Protein AF-0000000079065345 (afdb_homodimer)

Organism: Streptomyces microflavus (NCBI:txid1919)

Radius of gyration: 20.51 Å; Cα contacts (8 Å, |Δi|>4): 788; chains: 2; bounding box: 39×62×56 Å

InterPro domains:
  IPR011051 RmlC-like cupin domain superfamily [SSF51182] (31-110)
  IPR014710 RmlC-like jelly roll fold [G3DSA:2.60.120.10] (18-122)

Sequence (322 aa):
MNATPRVLAVLDDILASASPDERGALWHLAEAGRELDANLVRLPAGAEVGVHQEDVLDVLLVVLEGAGRVRVGGGDIVLSPSTVVWLPRTSRRALSAGPDGLTYLTVHRRRPGLAVKPPGGAYEGGEGPCMLDRVCPECGRLSEDPAPVFCSRCGERFPERMNATPRVLAVLDDILASASPDERGALWHLAEAGRELDANLVRLPAGAEVGVHQEDVLDVLLVVLEGAGRVRVGGGDIVLSPSTVVWLPRTSRRALSAGPDGLTYLTVHRRRPGLAVKPPGGAYEGGEGPCMLDRVCPECGRLSEDPAPVFCSRCGERFPER

pLDDT: mean 75.84, std 19.91, range [29.69, 97.94]

Nearest PDB structures (foldseek):
  6o2d-assembly1_B  TM=8.720E-01  e=5.145E-07  Schizosaccharomyces pombe
  6o2d-assembly1_A  TM=8.767E-01  e=6.759E-07  Schizosaccharomyces pombe
  5fpz-assembly1_A-2  TM=9.124E-01  e=4.323E-06  Yersinia enterocolitica subsp. enterocolitica 8081
  5fq0-assembly1_A  TM=8.272E-01  e=1.046E-06  Halomonas sp.
  5fq0-assembly2_D  TM=7.585E-01  e=1.046E-06  Halomonas sp.

Solvent-accessible surface area (backbone atoms only — not comparable to full-atom values): 17543 Å² total; per-residue (Å²): 131,71,45,69,63,43,79,74,44,43,52,61,58,53,58,69,70,43,56,93,67,63,38,27,58,78,43,63,61,74,62,83,87,52,62,52,34,35,36,36,33,32,32,46,56,63,14,36,34,55,78,43,55,40,68,79,48,44,34,40,37,36,29,64,39,46,26,30,34,38,43,40,94,92,48,72,43,80,41,40,54,39,25,30,32,41,38,37,35,51,20,57,37,22,40,35,21,27,85,77,6,26,28,33,39,37,39,29,65,42,73,76,69,79,65,84,64,76,93,68,79,78,74,70,66,62,77,57,71,72,57,35,80,21,25,32,56,82,64,29,40,43,49,84,47,87,78,52,58,54,33,91,83,81,61,48,71,47,84,85,130,132,70,45,69,63,43,79,73,43,43,51,60,57,54,59,70,71,44,55,93,67,64,37,24,58,79,42,65,61,74,63,84,88,52,62,54,32,36,35,36,33,32,31,45,56,63,14,36,34,55,78,42,56,41,69,80,48,45,36,40,37,36,29,65,39,46,28,31,33,37,42,39,94,90,48,73,45,82,40,40,55,39,26,30,32,41,38,37,34,53,19,60,36,22,38,36,21,27,84,77,6,26,28,33,38,38,40,29,65,44,75,75,71,79,66,84,64,76,91,68,79,78,71,69,64,61,74,56,70,72,55,36,79,22,24,32,55,83,63,29,38,42,49,87,46,84,78,51,58,54,34,91,84,80,60,50,70,47,82,85,130

Secondary structure (DSSP, 8-state):
--PPPEEEEEHHHHHHHS-TT--EEEEE---TT-SEEEEEEEE-TT-EEEEEE--S--EEEEEEEEEEEEEETTEEEEE-TTEEEEE-TT-EEEEEEEEEEEEEEEEEEPP-------S-S-------S-GGGGB-TTT-PBPSSSS-SB-TTT-PBPPP-/--PPPEEEEEHHHHHHHS-TT--EEEEE---TT-SEEEEEEEE-TT-EEEEEE--S--EEEEEEEEEEEEEETTEEEEE-TTEEEEE-TT-EEEEEEEEEEEEEEEEEEPPP------S-S-------S-GGGGB-TTT-PBPSSSS-SB-TTT-PBPPP-

Foldseek 3Di:
DPDDDDDDDDLVVLVVPDDPLFFFFSDWDDDPPDFKIKTKGWAAAFFKADKAAAAPKKKKKAWADAWWWKDFVPDIDIDDHRDIDIDGHRGIIMITGHRHTTIIMMMITDDPPPPPDDPDDPPQRHCPDPLSLQQASHRRYRHSGPDDQADPPPGHGGDDD/DPDDDDDDDDVVVLVVPDDPLFFFFSDWDDDPPDFKIKTKGWAAAFFKADKAAAAPKKKKKAWADAWWWKDFVPDIDIDDHRDIDIDGHRGIIMITGHRHTTIIMMMITDDDPPPPDDPDDPPQRHCPDPLSLQQQSHRRYRHSGPDDQADPPPGHGGDDD

Structure (mmCIF, N/CA/C/O backbone):
data_AF-0000000079065345-model_v1
#
loop_
_entity.id
_entity.type
_entity.pdbx_description
1 polymer 'Cupin domain-containing protein'
#
loop_
_atom_site.group_PDB
_atom_site.id
_atom_site.type_symbol
_atom_site.label_atom_id
_atom_site.label_alt_id
_atom_site.label_comp_id
_atom_site.label_asym_id
_atom_site.label_entity_id
_atom_site.label_seq_id
_atom_site.pdbx_PDB_ins_code
_atom_site.Cartn_x
_atom_site.Cartn_y
_atom_site.Cartn_z
_atom_site.occupancy
_atom_site.B_iso_or_equiv
_atom_site.auth_seq_id
_atom_site.auth_comp_id
_atom_site.auth_asym_id
_atom_site.auth_atom_id
_atom_site.pdbx_PDB_model_num
ATOM 1 N N . MET A 1 1 ? 18.938 5.004 17.672 1 43.69 1 MET A N 1
ATOM 2 C CA . MET A 1 1 ? 19.078 5.621 16.359 1 43.69 1 MET A CA 1
ATOM 3 C C . MET A 1 1 ? 17.734 5.699 15.641 1 43.69 1 MET A C 1
ATOM 5 O O . MET A 1 1 ? 17.016 4.707 15.562 1 43.69 1 MET A O 1
ATOM 9 N N . ASN A 1 2 ? 17.156 6.926 15.539 1 58.06 2 ASN A N 1
ATOM 10 C CA . ASN A 1 2 ? 15.828 7.105 14.961 1 58.06 2 ASN A CA 1
ATOM 11 C C . ASN A 1 2 ? 15.797 6.707 13.484 1 58.06 2 ASN A C 1
ATOM 13 O O . ASN A 1 2 ? 16.703 7.047 12.727 1 58.06 2 ASN A O 1
ATOM 17 N N . ALA A 1 3 ? 15.195 5.688 13.18 1 70.75 3 ALA A N 1
ATOM 18 C CA . ALA A 1 3 ? 15.133 5.238 11.789 1 70.75 3 ALA A CA 1
ATOM 19 C C . ALA A 1 3 ? 14.766 6.391 10.859 1 70.75 3 ALA A C 1
ATOM 21 O O . ALA A 1 3 ? 14.062 7.32 11.258 1 70.75 3 ALA A O 1
ATOM 22 N N . THR A 1 4 ? 15.508 6.551 9.805 1 81.5 4 THR A N 1
ATOM 23 C CA . THR A 1 4 ? 15.344 7.652 8.867 1 81.5 4 THR A CA 1
ATOM 24 C C . THR A 1 4 ? 14.461 7.234 7.691 1 81.5 4 THR A C 1
ATOM 26 O O . THR A 1 4 ? 14.664 6.168 7.105 1 81.5 4 THR A O 1
ATOM 29 N N . PRO A 1 5 ? 13.57 8.102 7.418 1 88.19 5 PRO A N 1
ATOM 30 C CA . PRO A 1 5 ? 12.781 7.832 6.211 1 88.19 5 PRO A CA 1
ATOM 31 C C . PRO A 1 5 ? 13.656 7.625 4.973 1 88.19 5 PRO A C 1
ATOM 33 O O . PRO A 1 5 ? 14.695 8.266 4.832 1 88.19 5 PRO A O 1
ATOM 36 N N . ARG A 1 6 ? 13.25 6.734 4.098 1 89.69 6 ARG A N 1
ATOM 37 C CA . ARG A 1 6 ? 14.039 6.473 2.9 1 89.69 6 ARG A CA 1
ATOM 38 C C . ARG A 1 6 ? 13.148 6.012 1.748 1 89.69 6 ARG A C 1
ATOM 40 O O . ARG A 1 6 ? 12.102 5.414 1.969 1 89.69 6 ARG A O 1
ATOM 47 N N . VAL A 1 7 ? 13.625 6.328 0.573 1 93.56 7 VAL A N 1
ATOM 48 C CA . VAL A 1 7 ? 12.992 5.785 -0.625 1 93.56 7 VAL A CA 1
ATOM 49 C C . VAL A 1 7 ? 13.336 4.301 -0.763 1 93.56 7 VAL A C 1
ATOM 51 O O . VAL A 1 7 ? 14.508 3.926 -0.753 1 93.56 7 VAL A O 1
ATOM 54 N N . LEU A 1 8 ? 12.273 3.578 -0.845 1 94.06 8 LEU A N 1
ATOM 55 C CA . LEU A 1 8 ? 12.484 2.141 -0.98 1 94.06 8 LEU A CA 1
ATOM 56 C C . LEU A 1 8 ? 12.523 1.733 -2.449 1 94.06 8 LEU A C 1
ATOM 58 O O . LEU A 1 8 ? 13.266 0.821 -2.824 1 94.06 8 LEU A O 1
ATOM 62 N N . ALA A 1 9 ? 11.742 2.398 -3.283 1 95.38 9 ALA A N 1
ATOM 63 C CA . ALA A 1 9 ? 11.594 2.027 -4.688 1 95.38 9 ALA A CA 1
ATOM 64 C C . ALA A 1 9 ? 10.859 3.109 -5.469 1 95.38 9 ALA A C 1
ATOM 66 O O . ALA A 1 9 ? 10.102 3.893 -4.895 1 95.38 9 ALA A O 1
ATOM 67 N N . VAL A 1 10 ? 11.195 3.184 -6.699 1 97 10 VAL A N 1
ATOM 68 C CA . VAL A 1 10 ? 10.312 3.779 -7.695 1 97 10 VAL A CA 1
ATOM 69 C C . VAL A 1 10 ? 9.734 2.691 -8.602 1 97 10 VAL A C 1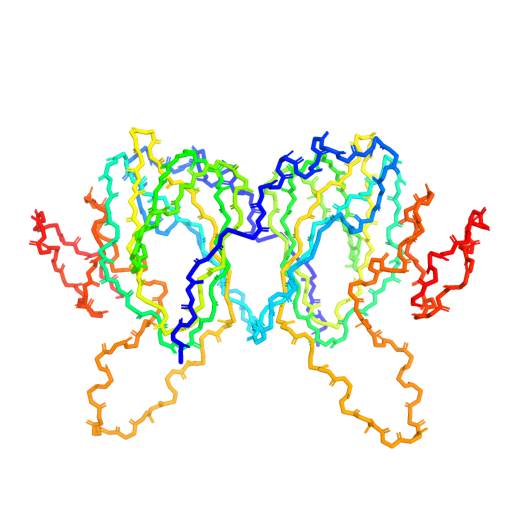
ATOM 71 O O . VAL A 1 10 ? 10.43 2.18 -9.484 1 97 10 VAL A O 1
ATOM 74 N N . LEU A 1 11 ? 8.469 2.385 -8.383 1 96.81 11 LEU A N 1
ATOM 75 C CA . LEU A 1 11 ? 7.887 1.173 -8.953 1 96.81 11 LEU A CA 1
ATOM 76 C C . LEU A 1 11 ? 7.953 1.203 -10.477 1 96.81 11 LEU A C 1
ATOM 78 O O . LEU A 1 11 ? 8.289 0.197 -11.109 1 96.81 11 LEU A O 1
ATOM 82 N N . ASP A 1 12 ? 7.723 2.322 -11.062 1 94.81 12 ASP A N 1
ATOM 83 C CA . ASP A 1 12 ? 7.777 2.434 -12.516 1 94.81 12 ASP A CA 1
ATOM 84 C C . ASP A 1 12 ? 9.188 2.17 -13.039 1 94.81 12 ASP A C 1
ATOM 86 O O . ASP A 1 12 ? 9.367 1.62 -14.125 1 94.81 12 ASP A O 1
ATOM 90 N N . ASP A 1 13 ? 10.141 2.639 -12.266 1 95.31 13 ASP A N 1
ATOM 91 C CA . ASP A 1 13 ? 11.523 2.393 -12.672 1 95.31 13 ASP A CA 1
ATOM 92 C C . ASP A 1 13 ? 11.859 0.904 -12.602 1 95.31 13 ASP A C 1
ATOM 94 O O . ASP A 1 13 ? 12.547 0.379 -13.477 1 95.31 13 ASP A O 1
ATOM 98 N N . ILE A 1 14 ? 11.406 0.262 -11.555 1 93.94 14 ILE A N 1
ATOM 99 C CA . ILE A 1 14 ? 11.617 -1.175 -11.422 1 93.94 14 ILE A CA 1
ATOM 100 C C . ILE A 1 14 ? 10.977 -1.901 -12.602 1 93.94 14 ILE A C 1
ATOM 102 O O . ILE A 1 14 ? 11.602 -2.756 -13.234 1 93.94 14 ILE A O 1
ATOM 106 N N . LEU A 1 15 ? 9.766 -1.515 -12.938 1 93.88 15 LEU A N 1
ATOM 107 C CA . LEU A 1 15 ? 9.039 -2.158 -14.023 1 93.88 15 LEU A CA 1
ATOM 108 C C . LEU A 1 15 ? 9.727 -1.906 -15.359 1 93.88 15 LEU A C 1
ATOM 110 O O . LEU A 1 15 ? 9.82 -2.811 -16.188 1 93.88 15 LEU A O 1
ATOM 114 N N . ALA A 1 16 ? 10.234 -0.693 -15.539 1 93.81 16 ALA A N 1
ATOM 115 C CA . ALA A 1 16 ? 10.891 -0.323 -16.797 1 93.81 16 ALA A CA 1
ATOM 116 C C . ALA A 1 16 ? 12.211 -1.066 -16.969 1 93.81 16 ALA A C 1
ATOM 118 O O . ALA A 1 16 ? 12.633 -1.341 -18.094 1 93.81 16 ALA A O 1
ATOM 119 N N . SER A 1 17 ? 12.82 -1.363 -15.852 1 94.06 17 SER A N 1
ATOM 120 C CA . SER A 1 17 ? 14.133 -1.997 -15.906 1 94.06 17 SER A CA 1
ATOM 121 C C . SER A 1 17 ? 14.008 -3.516 -16 1 94.06 17 SER A C 1
ATOM 123 O O . SER A 1 17 ? 14.977 -4.199 -16.328 1 94.06 17 SER A O 1
ATOM 125 N N . ALA A 1 18 ? 12.852 -4.02 -15.641 1 86.38 18 ALA A N 1
ATOM 126 C CA . ALA A 1 18 ? 12.641 -5.465 -15.672 1 86.38 18 ALA A CA 1
ATOM 127 C C . ALA A 1 18 ? 12.531 -5.977 -17.094 1 86.38 18 ALA A C 1
ATOM 129 O O . ALA A 1 18 ? 11.945 -5.312 -17.969 1 86.38 18 ALA A O 1
ATOM 130 N N . SER A 1 19 ? 13.094 -7.121 -17.328 1 85.69 19 SER A N 1
ATOM 131 C CA . SER A 1 19 ? 12.922 -7.754 -18.625 1 85.69 19 SER A CA 1
ATOM 132 C C . SER A 1 19 ? 11.453 -8.07 -18.891 1 85.69 19 SER A C 1
ATOM 134 O O . SER A 1 19 ? 10.695 -8.352 -17.969 1 85.69 19 SER A O 1
ATOM 136 N N . PRO A 1 20 ? 11.047 -7.953 -20.156 1 79.44 20 PRO A N 1
ATOM 137 C CA . PRO A 1 20 ? 9.648 -8.219 -20.484 1 79.44 20 PRO A CA 1
ATOM 138 C C . PRO A 1 20 ? 9.18 -9.594 -20 1 79.44 20 PRO A C 1
ATOM 140 O O . PRO A 1 20 ? 7.992 -9.789 -19.734 1 79.44 20 PRO A O 1
ATOM 143 N N . ASP A 1 21 ? 10.125 -10.469 -19.781 1 76.19 21 ASP A N 1
ATOM 144 C CA . ASP A 1 21 ? 9.758 -11.836 -19.422 1 76.19 21 ASP A CA 1
ATOM 145 C C . ASP A 1 21 ? 9.852 -12.039 -17.922 1 76.19 21 ASP A C 1
ATOM 147 O O . ASP A 1 21 ? 9.469 -13.102 -17.406 1 76.19 21 ASP A O 1
ATOM 151 N N . GLU A 1 22 ? 10.383 -11.062 -17.266 1 76.31 22 GLU A N 1
ATOM 152 C CA . GLU A 1 22 ? 10.5 -11.18 -15.82 1 76.31 22 GLU A CA 1
ATOM 153 C C . GLU A 1 22 ? 9.133 -11.156 -15.148 1 76.31 22 GLU A C 1
ATOM 155 O O . GLU A 1 22 ? 8.32 -10.273 -15.422 1 76.31 22 GLU A O 1
ATOM 160 N N . ARG A 1 23 ? 8.781 -12.188 -14.43 1 78.12 23 ARG A N 1
ATOM 161 C CA . ARG A 1 23 ? 7.492 -12.336 -13.766 1 78.12 23 ARG A CA 1
ATOM 162 C C . ARG A 1 23 ? 7.668 -12.586 -12.273 1 78.12 23 ARG A C 1
ATOM 164 O O . ARG A 1 23 ? 8.789 -12.781 -11.805 1 78.12 23 ARG A O 1
ATOM 171 N N . GLY A 1 24 ? 6.574 -12.531 -11.492 1 79.19 24 GLY A N 1
ATOM 172 C CA . GLY A 1 24 ? 6.645 -12.742 -10.055 1 79.19 24 GLY A CA 1
ATOM 173 C C . GLY A 1 24 ? 7.023 -11.484 -9.289 1 79.19 24 GLY A C 1
ATOM 174 O O . GLY A 1 24 ? 6.719 -10.375 -9.719 1 79.19 24 GLY A O 1
ATOM 175 N N . ALA A 1 25 ? 7.609 -11.727 -8.117 1 81.38 25 ALA A N 1
ATOM 176 C CA . ALA A 1 25 ? 7.984 -10.586 -7.281 1 81.38 25 ALA A CA 1
ATOM 177 C C . ALA A 1 25 ? 9.195 -9.859 -7.855 1 81.38 25 ALA A C 1
ATOM 179 O O . ALA A 1 25 ? 10.305 -10.398 -7.867 1 81.38 25 ALA A O 1
ATOM 180 N N . LEU A 1 26 ? 8.992 -8.703 -8.281 1 84.56 26 LEU A N 1
ATOM 181 C CA . LEU A 1 26 ? 10.055 -7.895 -8.867 1 84.56 26 LEU A CA 1
ATOM 182 C C . LEU A 1 26 ? 10.766 -7.07 -7.801 1 84.56 26 LEU A C 1
ATOM 184 O O . LEU A 1 26 ? 11.883 -6.598 -8.016 1 84.56 26 LEU A O 1
ATOM 188 N N . TRP A 1 27 ? 10.141 -6.871 -6.699 1 87.19 27 TRP A N 1
ATOM 189 C CA . TRP A 1 27 ? 10.633 -6.09 -5.57 1 87.19 27 TRP A CA 1
ATOM 190 C C . TRP A 1 27 ? 9.906 -6.469 -4.285 1 87.19 27 TRP A C 1
ATOM 192 O O . TRP A 1 27 ? 8.727 -6.824 -4.316 1 87.19 27 TRP A O 1
ATOM 202 N N . HIS A 1 28 ? 10.57 -6.441 -3.158 1 87.81 28 HIS A N 1
ATOM 203 C CA . HIS A 1 28 ? 9.953 -6.621 -1.85 1 87.81 28 HIS A CA 1
ATOM 204 C C . HIS A 1 28 ? 10.555 -5.672 -0.821 1 87.81 28 HIS A C 1
ATOM 206 O O . HIS A 1 28 ? 11.734 -5.328 -0.904 1 87.81 28 HIS A O 1
ATOM 212 N N . LEU A 1 29 ? 9.734 -5.238 0.095 1 87.5 29 LEU A N 1
ATOM 213 C CA . LEU A 1 29 ? 10.219 -4.473 1.239 1 87.5 29 LEU A CA 1
ATOM 214 C C . LEU A 1 29 ? 11.109 -5.332 2.133 1 87.5 29 LEU A C 1
ATOM 216 O O . LEU A 1 29 ? 10.68 -6.383 2.617 1 87.5 29 LEU A O 1
ATOM 220 N N . ALA A 1 30 ? 12.367 -4.844 2.414 1 82.56 30 ALA A N 1
ATOM 221 C CA . ALA A 1 30 ? 13.32 -5.727 3.082 1 82.56 30 ALA A CA 1
ATOM 222 C C . ALA A 1 30 ? 13.977 -5.023 4.27 1 82.56 30 ALA A C 1
ATOM 224 O O . ALA A 1 30 ? 14.93 -5.539 4.855 1 82.56 30 ALA A O 1
ATOM 225 N N . GLU A 1 31 ? 13.469 -3.891 4.594 1 84 31 GLU A N 1
ATOM 226 C CA . GLU A 1 31 ? 14.078 -3.135 5.68 1 84 31 GLU A CA 1
ATOM 227 C C . GLU A 1 31 ? 14.039 -3.916 6.988 1 84 31 GLU A C 1
ATOM 229 O O . GLU A 1 31 ? 13.023 -4.543 7.312 1 84 31 GLU A O 1
ATOM 234 N N . ALA A 1 32 ? 15.188 -3.92 7.672 1 81.94 32 ALA A N 1
ATOM 235 C CA . ALA A 1 32 ? 15.227 -4.543 8.992 1 81.94 32 ALA A CA 1
ATOM 236 C C . ALA A 1 32 ? 14.281 -3.836 9.961 1 81.94 32 ALA A C 1
ATOM 238 O O . ALA A 1 32 ? 14.188 -2.607 9.961 1 81.94 32 ALA A O 1
ATOM 239 N N . GLY A 1 33 ? 13.602 -4.562 10.766 1 82.19 33 GLY A N 1
ATOM 240 C CA . GLY A 1 33 ? 12.727 -3.992 11.781 1 82.19 33 GLY A CA 1
ATOM 241 C C . GLY A 1 33 ? 11.391 -3.543 11.234 1 82.19 33 GLY A C 1
ATOM 242 O O . GLY A 1 33 ? 10.578 -2.971 11.961 1 82.19 33 GLY A O 1
ATOM 243 N N . ARG A 1 34 ? 11.203 -3.824 9.977 1 84.94 34 ARG A N 1
ATOM 244 C CA . ARG A 1 34 ? 9.961 -3.418 9.336 1 84.94 34 ARG A CA 1
ATOM 245 C C . ARG A 1 34 ? 8.758 -4.086 10 1 84.94 34 ARG A C 1
ATOM 247 O O . ARG A 1 34 ? 8.859 -5.223 10.469 1 84.94 34 ARG A O 1
ATOM 254 N N . GLU A 1 35 ? 7.652 -3.359 9.969 1 89.5 35 GLU A N 1
ATOM 255 C CA . GLU A 1 35 ? 6.398 -3.887 10.5 1 89.5 35 GLU A CA 1
ATOM 256 C C . GLU A 1 35 ? 5.516 -4.441 9.383 1 89.5 35 GLU A C 1
ATOM 258 O O . GLU A 1 35 ? 4.551 -5.16 9.648 1 89.5 35 GLU A O 1
ATOM 263 N N . LEU A 1 36 ? 5.875 -4.07 8.188 1 90.44 36 LEU A N 1
ATOM 264 C CA . LEU A 1 36 ? 5.09 -4.445 7.02 1 90.44 36 LEU A CA 1
ATOM 265 C C . LEU A 1 36 ? 5.945 -5.215 6.016 1 90.44 36 LEU A C 1
ATOM 267 O O . LEU A 1 36 ? 7.168 -5.055 5.984 1 90.44 36 LEU A O 1
ATOM 271 N N . ASP A 1 37 ? 5.285 -6.047 5.344 1 86.62 37 ASP A N 1
ATOM 272 C CA . ASP A 1 37 ? 5.844 -6.59 4.109 1 86.62 37 ASP A CA 1
ATOM 273 C C . ASP A 1 37 ? 5.102 -6.043 2.889 1 86.62 37 ASP A C 1
ATOM 275 O O . ASP A 1 37 ? 3.904 -5.77 2.955 1 86.62 37 ASP A O 1
ATOM 279 N N . ALA A 1 38 ? 5.797 -5.836 1.838 1 92.06 38 ALA A N 1
ATOM 280 C CA . ALA A 1 38 ? 5.238 -5.355 0.575 1 92.06 38 ALA A CA 1
ATOM 281 C C . ALA A 1 38 ? 5.977 -5.965 -0.614 1 92.06 38 ALA A C 1
ATOM 283 O O . ALA A 1 38 ? 7.199 -6.141 -0.571 1 92.06 38 ALA A O 1
ATOM 284 N N . ASN A 1 39 ? 5.195 -6.281 -1.678 1 88.44 39 ASN A N 1
ATOM 285 C CA . ASN A 1 39 ? 5.77 -6.891 -2.875 1 88.44 39 ASN A CA 1
ATOM 286 C C . ASN A 1 39 ? 5.195 -6.27 -4.145 1 88.44 39 ASN A C 1
ATOM 288 O O . ASN A 1 39 ? 3.994 -6.008 -4.227 1 88.44 39 ASN A O 1
ATOM 292 N N . LEU A 1 40 ? 6.141 -6.004 -5.027 1 91.75 40 LEU A N 1
ATOM 293 C CA . LEU A 1 40 ? 5.73 -5.723 -6.398 1 91.75 40 LEU A CA 1
ATOM 294 C C . LEU A 1 40 ? 5.723 -6.996 -7.238 1 91.75 40 LEU A C 1
ATOM 296 O O . LEU A 1 40 ? 6.77 -7.617 -7.438 1 91.75 40 LEU A O 1
ATOM 300 N N . VAL A 1 41 ? 4.531 -7.32 -7.777 1 88.25 41 VAL A N 1
ATOM 301 C CA . VAL A 1 41 ? 4.398 -8.602 -8.461 1 88.25 41 VAL A CA 1
ATOM 302 C C . VAL A 1 41 ? 3.879 -8.383 -9.883 1 88.25 41 VAL A C 1
ATOM 304 O O . VAL A 1 41 ? 2.967 -7.582 -10.094 1 88.25 41 VAL A O 1
ATOM 307 N N . ARG A 1 42 ? 4.461 -9.086 -10.773 1 89.56 42 ARG A N 1
ATOM 308 C CA . ARG A 1 42 ? 4.008 -9.062 -12.156 1 89.56 42 ARG A CA 1
ATOM 309 C C . ARG A 1 42 ? 3.566 -10.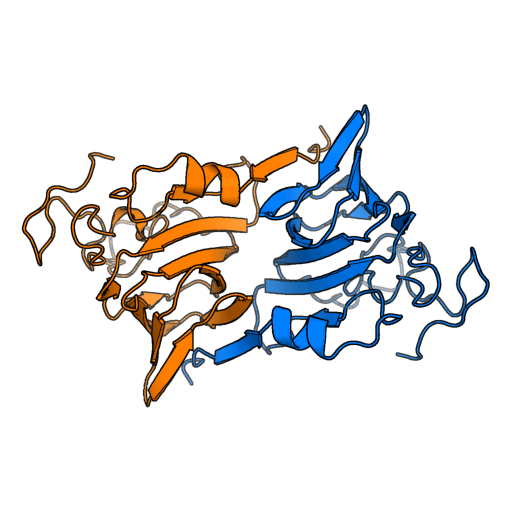445 -12.617 1 89.56 42 ARG A C 1
ATOM 311 O O . ARG A 1 42 ? 4.324 -11.414 -12.508 1 89.56 42 ARG A O 1
ATOM 318 N N . LEU A 1 43 ? 2.352 -10.539 -13.078 1 87.56 43 LEU A N 1
ATOM 319 C CA . LEU A 1 43 ? 1.825 -11.734 -13.734 1 87.56 43 LEU A CA 1
ATOM 320 C C . LEU A 1 43 ? 1.728 -11.531 -15.242 1 87.56 43 LEU A C 1
ATOM 322 O O . LEU A 1 43 ? 1.097 -10.578 -15.703 1 87.56 43 LEU A O 1
ATOM 326 N N . PRO A 1 44 ? 2.385 -12.391 -15.977 1 84.94 44 PRO A N 1
ATOM 327 C CA . PRO A 1 44 ? 2.266 -12.258 -17.438 1 84.94 44 PRO A CA 1
ATOM 328 C C . PRO A 1 44 ? 0.842 -12.5 -17.922 1 84.94 44 PRO A C 1
ATOM 330 O O . PRO A 1 44 ? -0.013 -12.961 -17.172 1 84.94 44 PRO A O 1
ATOM 333 N N . ALA A 1 45 ? 0.682 -12.102 -19.234 1 90.38 45 ALA A N 1
ATOM 334 C CA . ALA A 1 45 ? -0.625 -12.25 -19.859 1 90.38 45 ALA A CA 1
ATOM 335 C C . ALA A 1 45 ? -1.148 -13.68 -19.703 1 90.38 45 ALA A C 1
ATOM 337 O O . ALA A 1 45 ? -0.448 -14.641 -20.031 1 90.38 45 ALA A O 1
ATOM 338 N N . GLY A 1 46 ? -2.355 -13.758 -19.109 1 85.69 46 GLY A N 1
ATOM 339 C CA . GLY A 1 46 ? -3.045 -15.039 -19.016 1 85.69 46 GLY A CA 1
ATOM 340 C C . GLY A 1 46 ? -2.545 -15.914 -17.875 1 85.69 46 GLY A C 1
ATOM 341 O O . GLY A 1 46 ? -3.07 -17 -17.656 1 85.69 46 GLY A O 1
ATOM 342 N N . ALA A 1 47 ? -1.569 -15.461 -17.141 1 79.19 47 ALA A N 1
ATOM 343 C CA . ALA A 1 47 ? -1.043 -16.234 -16.016 1 79.19 47 ALA A CA 1
ATOM 344 C C . ALA A 1 47 ? -2.043 -16.266 -14.859 1 79.19 47 ALA A C 1
ATOM 346 O O . ALA A 1 47 ? -2.896 -15.391 -14.742 1 79.19 47 ALA A O 1
ATOM 347 N N . GLU A 1 48 ? -1.91 -17.375 -14.078 1 78.38 48 GLU A N 1
ATOM 348 C CA . GLU A 1 48 ? -2.82 -17.547 -12.945 1 78.38 48 GLU A CA 1
ATOM 349 C C . GLU A 1 48 ? -2.066 -17.953 -11.688 1 78.38 48 GLU A C 1
ATOM 351 O O . GLU A 1 48 ? -1.09 -18.703 -11.75 1 78.38 48 GLU A O 1
ATOM 356 N N . VAL A 1 49 ? -2.447 -17.281 -10.586 1 70.19 49 VAL A N 1
ATOM 357 C CA . VAL A 1 49 ? -2.133 -17.812 -9.258 1 70.19 49 VAL A CA 1
ATOM 358 C C . VAL A 1 49 ? -3.264 -18.719 -8.789 1 70.19 49 VAL A C 1
ATOM 360 O O . VAL A 1 49 ? -4.398 -18.266 -8.602 1 70.19 49 VAL A O 1
ATOM 363 N N . GLY A 1 50 ? -2.963 -19.969 -8.656 1 69.75 50 GLY A N 1
ATOM 364 C CA . GLY A 1 50 ? -3.982 -20.953 -8.312 1 69.75 50 GLY A CA 1
ATOM 365 C C . GLY A 1 50 ? -4.645 -20.672 -6.977 1 69.75 50 GLY A C 1
ATOM 366 O O . GLY A 1 50 ? -4.18 -19.828 -6.211 1 69.75 50 GLY A O 1
ATOM 367 N N . VAL A 1 51 ? -5.738 -21.438 -6.754 1 68 51 VAL A N 1
ATOM 368 C CA . VAL A 1 51 ? -6.508 -21.266 -5.531 1 68 51 VAL A CA 1
ATOM 369 C C . VAL A 1 51 ? -5.617 -21.516 -4.316 1 68 51 VAL A C 1
ATOM 371 O O . VAL A 1 51 ? -4.922 -22.531 -4.25 1 68 51 VAL A O 1
ATOM 374 N N . HIS A 1 52 ? -5.527 -20.547 -3.48 1 69.5 52 HIS A N 1
ATOM 375 C CA . HIS A 1 52 ? -4.793 -20.672 -2.229 1 69.5 52 HIS A CA 1
ATOM 376 C C . HIS A 1 52 ? -5.488 -19.906 -1.103 1 69.5 52 HIS A C 1
ATOM 378 O O . HIS A 1 52 ? -6.383 -19.109 -1.355 1 69.5 52 HIS A O 1
ATOM 384 N N . GLN A 1 53 ? -5.18 -20.422 0.112 1 67.38 53 GLN A N 1
ATOM 385 C CA . GLN A 1 53 ? -5.707 -19.734 1.287 1 67.38 53 GLN A CA 1
ATOM 386 C C . GLN A 1 53 ? -4.582 -19.125 2.115 1 67.38 53 GLN A C 1
ATOM 388 O O . GLN A 1 53 ? -3.559 -19.766 2.359 1 67.38 53 GLN A O 1
ATOM 393 N N . GLU A 1 54 ? -4.699 -17.812 2.289 1 67.88 54 GLU A N 1
ATOM 394 C CA . GLU A 1 54 ? -3.85 -17.172 3.291 1 67.88 54 GLU A CA 1
ATOM 395 C C . GLU A 1 54 ? -4.484 -17.234 4.676 1 67.88 54 GLU A C 1
ATOM 397 O O . GLU A 1 54 ? -5.52 -16.625 4.922 1 67.88 54 GLU A O 1
ATOM 402 N N . ASP A 1 55 ? -3.801 -17.875 5.512 1 65.31 55 ASP A N 1
ATOM 403 C CA . ASP A 1 55 ? -4.465 -18.203 6.77 1 65.31 55 ASP A CA 1
ATOM 404 C C . ASP A 1 55 ? -4.137 -17.156 7.84 1 65.31 55 ASP A C 1
ATOM 406 O O . ASP A 1 55 ? -4.855 -17.031 8.836 1 65.31 55 ASP A O 1
ATOM 410 N N . VAL A 1 56 ? -3.168 -16.422 7.586 1 69.56 56 VAL A N 1
ATOM 411 C CA . VAL A 1 56 ? -2.635 -15.695 8.734 1 69.56 56 VAL A CA 1
ATOM 412 C C . VAL A 1 56 ? -2.84 -14.195 8.539 1 69.56 56 VAL A C 1
ATOM 414 O O . VAL A 1 56 ? -3.123 -13.469 9.492 1 69.56 56 VAL A O 1
ATOM 417 N N . LEU A 1 57 ? -2.752 -13.781 7.293 1 81.75 57 LEU A N 1
ATOM 418 C CA . LEU A 1 57 ? -2.621 -12.336 7.148 1 81.75 57 LEU A CA 1
ATOM 419 C C . LEU A 1 57 ? -3.707 -11.781 6.23 1 81.75 57 LEU A C 1
ATOM 421 O O . LEU A 1 57 ? -4.082 -12.43 5.246 1 81.75 57 LEU A O 1
ATOM 425 N N . ASP A 1 58 ? -4.184 -10.562 6.605 1 87.75 58 ASP A N 1
ATOM 426 C CA . ASP A 1 58 ? -4.883 -9.734 5.625 1 87.75 58 ASP A CA 1
ATOM 427 C C . ASP A 1 58 ? -3.906 -9.148 4.605 1 87.75 58 ASP A C 1
ATOM 429 O O . ASP A 1 58 ? -2.797 -8.75 4.961 1 87.75 58 ASP A O 1
ATOM 433 N N . VAL A 1 59 ? -4.371 -9.172 3.393 1 91 59 VAL A N 1
ATOM 434 C CA . VAL A 1 59 ? -3.521 -8.594 2.355 1 91 59 VAL A CA 1
ATOM 435 C C . VAL A 1 59 ? -4.266 -7.461 1.653 1 91 59 VAL A C 1
ATOM 437 O O . VAL A 1 59 ? -5.445 -7.602 1.314 1 91 59 VAL A O 1
ATOM 440 N N . LEU A 1 60 ? -3.611 -6.305 1.57 1 94.62 60 LEU A N 1
ATOM 441 C CA . LEU A 1 60 ? -4.055 -5.23 0.691 1 94.62 60 LEU A CA 1
ATOM 442 C C . LEU A 1 60 ? -3.379 -5.328 -0.671 1 94.62 60 LEU A C 1
ATOM 444 O O . LEU A 1 60 ? -2.148 -5.371 -0.757 1 94.62 60 LEU A O 1
ATOM 448 N N . LEU A 1 61 ? -4.16 -5.457 -1.711 1 95.44 61 LEU A N 1
ATOM 449 C CA . LEU A 1 61 ? -3.664 -5.543 -3.08 1 95.44 61 LEU A CA 1
ATOM 450 C C . LEU A 1 61 ? -4.043 -4.297 -3.875 1 95.44 61 LEU A C 1
ATOM 452 O O . LEU A 1 61 ? -5.207 -3.895 -3.889 1 95.44 61 LEU A O 1
ATOM 456 N N . VAL A 1 62 ? -3.068 -3.607 -4.445 1 97.56 62 VAL A N 1
ATOM 457 C CA . VAL A 1 62 ? -3.287 -2.436 -5.285 1 97.56 62 VAL A CA 1
ATOM 458 C C . VAL A 1 62 ? -2.82 -2.727 -6.707 1 97.56 62 VAL A C 1
ATOM 460 O O . VAL A 1 62 ? -1.635 -2.969 -6.941 1 97.56 62 VAL A O 1
ATOM 463 N N . VAL A 1 63 ? -3.736 -2.654 -7.648 1 97.94 63 VAL A N 1
ATOM 464 C CA . VAL A 1 63 ? -3.381 -2.908 -9.039 1 97.94 63 VAL A CA 1
ATOM 465 C C . VAL A 1 63 ? -2.662 -1.691 -9.617 1 97.94 63 VAL A C 1
ATOM 467 O O . VAL A 1 63 ? -3.139 -0.561 -9.484 1 97.94 63 VAL A O 1
ATOM 470 N N . LEU A 1 64 ? -1.539 -1.953 -10.266 1 96.75 64 LEU A N 1
ATOM 471 C CA . LEU A 1 64 ? -0.757 -0.869 -10.852 1 96.75 64 LEU A CA 1
ATOM 472 C C . LEU A 1 64 ? -0.953 -0.811 -12.367 1 96.75 64 LEU A C 1
ATOM 474 O O . LEU A 1 64 ? -1.197 0.262 -12.922 1 96.75 64 LEU A O 1
ATOM 478 N N . GLU A 1 65 ? -0.812 -1.933 -12.984 1 96.06 65 GLU A N 1
ATOM 479 C CA . GLU A 1 65 ? -0.939 -2.027 -14.438 1 96.06 65 GLU A CA 1
ATOM 480 C C . GLU A 1 65 ? -1.672 -3.303 -14.844 1 96.06 65 GLU A C 1
ATOM 482 O O . GLU A 1 65 ? -1.637 -4.305 -14.125 1 96.06 65 GLU A O 1
ATOM 487 N N . GLY A 1 66 ? -2.309 -3.162 -16.047 1 96.5 66 GLY A N 1
ATOM 488 C CA . GLY A 1 66 ? -2.973 -4.336 -16.594 1 96.5 66 GLY A CA 1
ATOM 489 C C . GLY A 1 66 ? -4.34 -4.586 -15.984 1 96.5 66 GLY A C 1
ATOM 490 O O . GLY A 1 66 ? -5.016 -3.65 -15.555 1 96.5 66 GLY A O 1
ATOM 491 N N . ALA A 1 67 ? -4.75 -5.77 -16.203 1 96.88 67 ALA A N 1
ATOM 492 C CA . ALA A 1 67 ? -6.062 -6.188 -15.711 1 96.88 67 ALA A CA 1
ATOM 493 C C . ALA A 1 67 ? -6.055 -7.656 -15.305 1 96.88 67 ALA A C 1
ATOM 495 O O . ALA A 1 67 ? -5.145 -8.406 -15.672 1 96.88 67 ALA A O 1
ATOM 496 N N . GLY A 1 68 ? -7.09 -7.984 -14.5 1 96.44 68 GLY A N 1
ATOM 497 C CA . GLY A 1 68 ? -7.211 -9.367 -14.055 1 96.44 68 GLY A CA 1
ATOM 498 C C . GLY A 1 68 ? -8.469 -9.633 -13.258 1 96.44 68 GLY A C 1
ATOM 499 O O . GLY A 1 68 ? -9.445 -8.883 -13.359 1 96.44 68 GLY A O 1
ATOM 500 N N . ARG A 1 69 ? -8.375 -10.828 -12.586 1 95.62 69 ARG A N 1
ATOM 501 C CA . ARG A 1 69 ? -9.516 -11.219 -11.766 1 95.62 69 ARG A CA 1
ATOM 502 C C . ARG A 1 69 ? -9.07 -11.984 -10.523 1 95.62 69 ARG A C 1
ATOM 504 O O . ARG A 1 69 ? -8.055 -12.688 -10.562 1 95.62 69 ARG A O 1
ATOM 511 N N . VAL A 1 70 ? -9.797 -11.742 -9.469 1 92.06 70 VAL A N 1
ATOM 512 C CA . VAL A 1 70 ? -9.711 -12.609 -8.297 1 92.06 70 VAL A CA 1
ATOM 513 C C . VAL A 1 70 ? -10.953 -13.492 -8.219 1 92.06 70 VAL A C 1
ATOM 515 O O . VAL A 1 70 ? -12.078 -12.984 -8.133 1 92.06 70 VAL A O 1
ATOM 518 N N . ARG A 1 71 ? -10.734 -14.734 -8.32 1 88.56 71 ARG A N 1
ATOM 519 C CA . ARG A 1 71 ? -11.836 -15.672 -8.148 1 88.56 71 ARG A CA 1
ATOM 520 C C . ARG A 1 71 ? -12.07 -15.984 -6.676 1 88.56 71 ARG A C 1
ATOM 522 O O . ARG A 1 71 ? -11.141 -16.359 -5.961 1 88.56 71 ARG A O 1
ATOM 529 N N . VAL A 1 72 ? -13.328 -15.625 -6.227 1 83.12 72 VAL A N 1
ATOM 530 C CA . VAL A 1 72 ? -13.719 -15.883 -4.848 1 83.12 72 VAL A CA 1
ATOM 531 C C . VAL A 1 72 ? -14.93 -16.812 -4.824 1 83.12 72 VAL A C 1
ATOM 533 O O . VAL A 1 72 ? -15.547 -17.078 -5.863 1 83.12 72 VAL A O 1
ATOM 536 N N . GLY A 1 73 ? -15.195 -17.516 -3.652 1 73.81 73 GLY A N 1
ATOM 537 C CA . GLY A 1 73 ? -16.406 -18.312 -3.566 1 73.81 73 GLY A CA 1
ATOM 538 C C . GLY A 1 73 ? -17.656 -17.562 -3.998 1 73.81 73 GLY A C 1
ATOM 539 O O . GLY A 1 73 ? -17.938 -16.484 -3.467 1 73.81 73 GLY A O 1
ATOM 540 N N . GLY A 1 74 ? -18.125 -17.859 -5.195 1 71.62 74 GLY A N 1
ATOM 541 C CA . GLY A 1 74 ? -19.391 -17.312 -5.609 1 71.62 74 GLY A CA 1
ATOM 542 C C . GLY A 1 74 ? -19.266 -16.281 -6.715 1 71.62 74 GLY A C 1
ATOM 543 O O . GLY A 1 74 ? -20.266 -15.703 -7.156 1 71.62 74 GLY A O 1
ATOM 5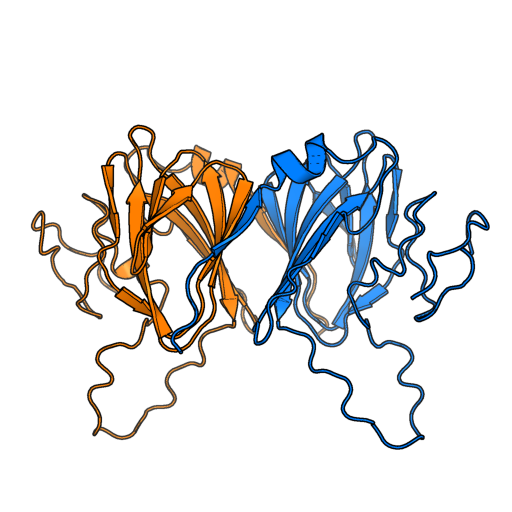44 N N . GLY A 1 75 ? -18.016 -15.945 -7.062 1 83.75 75 GLY A N 1
ATOM 545 C CA . GLY A 1 75 ? -17.922 -14.992 -8.156 1 83.75 75 GLY A CA 1
ATOM 546 C C . GLY A 1 75 ? -16.516 -14.453 -8.359 1 83.75 75 GLY A C 1
ATOM 547 O O . GLY A 1 75 ? -15.547 -15.047 -7.875 1 83.75 75 GLY A O 1
ATOM 548 N N . ASP A 1 76 ? -16.422 -13.469 -9.344 1 91.25 76 ASP A N 1
ATOM 549 C CA . ASP A 1 76 ? -15.125 -12.898 -9.695 1 91.25 76 ASP A CA 1
ATOM 550 C C . ASP A 1 76 ? -15.086 -11.398 -9.406 1 91.25 76 ASP A C 1
ATOM 552 O O . ASP A 1 76 ? -16.078 -10.695 -9.617 1 91.25 76 ASP A O 1
ATOM 556 N N . ILE A 1 77 ? -14.008 -10.992 -8.844 1 93 77 ILE A N 1
ATOM 557 C CA . ILE A 1 77 ? -13.68 -9.57 -8.719 1 93 77 ILE A CA 1
ATOM 558 C C . ILE A 1 77 ? -12.805 -9.141 -9.891 1 93 77 ILE A C 1
ATOM 560 O O . ILE A 1 77 ? -11.742 -9.719 -10.125 1 93 77 ILE A O 1
ATOM 564 N N . VAL A 1 78 ? -13.266 -8.141 -10.555 1 95.38 78 VAL A N 1
ATOM 565 C CA . VAL A 1 78 ? -12.492 -7.629 -11.688 1 95.38 78 VAL A CA 1
ATOM 566 C C . VAL A 1 78 ? -11.445 -6.633 -11.188 1 95.38 78 VAL A C 1
ATOM 568 O O . VAL A 1 78 ? -11.75 -5.777 -10.352 1 95.38 78 VAL A O 1
ATOM 571 N N . LEU A 1 79 ? -10.266 -6.816 -11.711 1 96.44 79 LEU A N 1
ATOM 572 C CA . LEU A 1 79 ? -9.156 -5.941 -11.344 1 96.44 79 LEU A CA 1
ATOM 573 C C . LEU A 1 79 ? -8.797 -5.008 -12.5 1 96.44 79 LEU A C 1
ATOM 575 O O . LEU A 1 79 ? -8.672 -5.449 -13.641 1 96.44 79 LEU A O 1
ATOM 579 N N . SER A 1 80 ? -8.734 -3.789 -12.25 1 96.94 80 SER A N 1
ATOM 580 C CA . SER A 1 80 ? -8.242 -2.748 -13.148 1 96.94 80 SER A CA 1
ATOM 581 C C . SER A 1 80 ? -7.266 -1.819 -12.438 1 96.94 80 SER A C 1
ATOM 583 O O . SER A 1 80 ? -7.168 -1.838 -11.203 1 96.94 80 SER A O 1
ATOM 585 N N . PRO A 1 81 ? -6.477 -1.101 -13.195 1 96.5 81 PRO A N 1
ATOM 586 C CA . PRO A 1 81 ? -5.496 -0.234 -12.531 1 96.5 81 PRO A CA 1
ATOM 587 C C . PRO A 1 81 ? -6.113 0.626 -11.43 1 96.5 81 PRO A C 1
ATOM 589 O O . PRO A 1 81 ? -7.234 1.124 -11.586 1 96.5 81 PRO A O 1
ATOM 592 N N . SER A 1 82 ? -5.438 0.804 -10.359 1 97 82 SER A N 1
ATOM 593 C CA . SER A 1 82 ? -5.758 1.629 -9.203 1 97 82 SER A CA 1
ATOM 594 C C . SER A 1 82 ? -6.832 0.978 -8.336 1 97 82 SER A C 1
ATOM 596 O O . SER A 1 82 ? -7.305 1.577 -7.367 1 97 82 SER A O 1
ATOM 598 N N . THR A 1 83 ? -7.277 -0.225 -8.688 1 97 83 THR A N 1
ATOM 599 C CA . THR A 1 83 ? -8.195 -0.971 -7.832 1 97 83 THR A CA 1
ATOM 600 C C . THR A 1 83 ? -7.492 -1.423 -6.555 1 97 83 THR A C 1
ATOM 602 O O . THR A 1 83 ? -6.363 -1.908 -6.598 1 97 83 THR A O 1
ATOM 605 N N . VAL A 1 84 ? -8.086 -1.153 -5.414 1 97.19 84 VAL A N 1
ATOM 606 C CA . VAL A 1 84 ? -7.629 -1.626 -4.113 1 97.19 84 VAL A CA 1
ATOM 607 C C . VAL A 1 84 ? -8.523 -2.768 -3.635 1 97.19 84 VAL A C 1
ATOM 609 O O . VAL A 1 84 ? -9.742 -2.6 -3.504 1 97.19 84 VAL A O 1
ATOM 612 N N . VAL A 1 85 ? -7.91 -3.91 -3.365 1 95.06 85 VAL A N 1
ATOM 613 C CA . VAL A 1 85 ? -8.641 -5.105 -2.963 1 95.06 85 VAL A CA 1
ATOM 614 C C . VAL A 1 85 ? -8.172 -5.562 -1.585 1 95.06 85 VAL A C 1
ATOM 616 O O . VAL A 1 85 ? -6.973 -5.57 -1.303 1 95.06 85 VAL A O 1
ATOM 619 N N . TRP A 1 86 ? -9.102 -5.863 -0.789 1 92.44 86 TRP A N 1
ATOM 620 C CA . TRP A 1 86 ? -8.812 -6.5 0.49 1 92.44 86 TRP A CA 1
ATOM 621 C C . TRP A 1 86 ? -8.93 -8.016 0.384 1 92.44 86 TRP A C 1
ATOM 623 O O . TRP A 1 86 ? -9.969 -8.531 -0.039 1 92.44 86 TRP A O 1
ATOM 633 N N . LEU A 1 87 ? -7.871 -8.648 0.692 1 89.06 87 LEU A N 1
ATOM 634 C CA . LEU A 1 87 ? -7.836 -10.109 0.792 1 89.06 87 LEU A CA 1
ATOM 635 C C . LEU A 1 87 ? -7.703 -10.547 2.246 1 89.06 87 LEU A C 1
ATOM 637 O O . LEU A 1 87 ? -6.594 -10.633 2.777 1 89.06 87 LEU A O 1
ATOM 641 N N . PRO A 1 88 ? -8.859 -10.852 2.871 1 87.19 88 PRO A N 1
ATOM 642 C CA . PRO A 1 88 ? -8.812 -11.203 4.289 1 87.19 88 PRO A CA 1
ATOM 643 C C . PRO A 1 88 ? -8.141 -12.555 4.539 1 87.19 88 PRO A C 1
ATOM 645 O O . PRO A 1 88 ? -8.156 -13.422 3.666 1 87.19 88 PRO A O 1
ATOM 648 N N . ARG A 1 89 ? -7.59 -12.57 5.746 1 81.56 89 ARG A N 1
ATOM 649 C CA . ARG A 1 89 ? -7.027 -13.859 6.141 1 81.56 89 ARG A CA 1
ATOM 650 C C . ARG A 1 89 ? -8.086 -14.953 6.105 1 81.56 89 ARG A C 1
ATOM 652 O O . ARG A 1 89 ? -9.281 -14.68 6.262 1 81.56 89 ARG A O 1
ATOM 659 N N . THR A 1 90 ? -7.73 -16.141 5.77 1 76.75 90 THR A N 1
ATOM 660 C CA . THR A 1 90 ? -8.508 -17.375 5.773 1 76.75 90 THR A CA 1
ATOM 661 C C . THR A 1 90 ? -9.367 -17.469 4.52 1 76.75 90 THR A C 1
ATOM 663 O O . THR A 1 90 ? -10.086 -18.453 4.324 1 76.75 90 THR A O 1
ATOM 666 N N . SER A 1 91 ? -9.328 -16.375 3.703 1 76.94 91 SER A N 1
ATOM 667 C CA . SER A 1 91 ? -10.094 -16.453 2.463 1 76.94 91 SER A CA 1
ATOM 668 C C . SER A 1 91 ? -9.367 -17.281 1.412 1 76.94 91 SER A C 1
ATOM 670 O O . SER A 1 91 ? -8.133 -17.281 1.35 1 76.94 91 SER A O 1
ATOM 672 N N . ARG A 1 92 ? -10.203 -18.016 0.666 1 77.44 92 ARG A N 1
ATOM 673 C CA . ARG A 1 92 ? -9.695 -18.703 -0.521 1 77.44 92 ARG A CA 1
ATOM 674 C C . ARG A 1 92 ? -9.805 -17.812 -1.752 1 77.44 92 ARG A C 1
ATOM 676 O O . ARG A 1 92 ? -10.828 -17.156 -1.962 1 77.44 92 ARG A O 1
ATOM 683 N N . ARG A 1 93 ? -8.695 -17.781 -2.506 1 80 93 ARG A N 1
ATOM 684 C CA . ARG A 1 93 ? -8.688 -16.875 -3.648 1 80 93 ARG A CA 1
ATOM 685 C C . ARG A 1 93 ? -7.758 -17.375 -4.746 1 80 93 ARG A C 1
ATOM 687 O O . ARG A 1 93 ? -6.805 -18.109 -4.469 1 80 93 ARG A O 1
ATOM 694 N N . ALA A 1 94 ? -8.141 -17.078 -5.934 1 81.94 94 ALA A N 1
ATOM 695 C CA . ALA A 1 94 ? -7.281 -17.266 -7.102 1 81.94 94 ALA A CA 1
ATOM 696 C C . ALA A 1 94 ? -7.156 -15.969 -7.902 1 81.94 94 ALA A C 1
ATOM 698 O O . ALA A 1 94 ? -8.117 -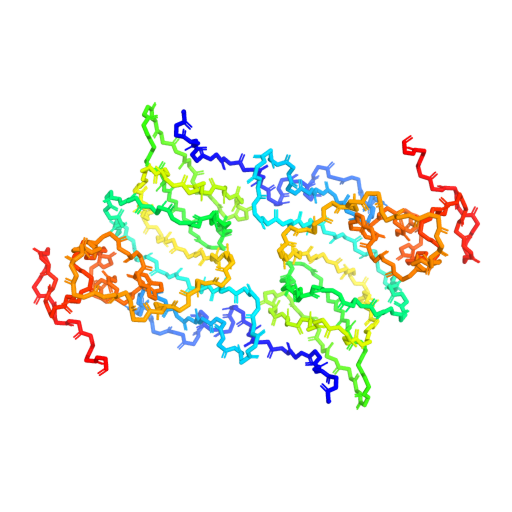15.203 -8.016 1 81.94 94 ALA A O 1
ATOM 699 N N . LEU A 1 95 ? -5.945 -15.742 -8.375 1 87.88 95 LEU A N 1
ATOM 700 C CA . LEU A 1 95 ? -5.695 -14.531 -9.148 1 87.88 95 LEU A CA 1
ATOM 701 C C . LEU A 1 95 ? -5.301 -14.875 -10.578 1 87.88 95 LEU A C 1
ATOM 703 O O . LEU A 1 95 ? -4.512 -15.789 -10.812 1 87.88 95 LEU A O 1
ATOM 707 N N . SER A 1 96 ? -5.906 -14.164 -11.539 1 90.81 96 SER A N 1
ATOM 708 C CA . SER A 1 96 ? -5.555 -14.352 -12.945 1 90.81 96 SER A CA 1
ATOM 709 C C . SER A 1 96 ? -5.289 -13.016 -13.633 1 90.81 96 SER A C 1
ATOM 711 O O . SER A 1 96 ? -5.984 -12.031 -13.367 1 90.81 96 SER A O 1
ATOM 713 N N . ALA A 1 97 ? -4.289 -13.078 -14.57 1 93 97 ALA A N 1
ATOM 714 C CA . ALA A 1 97 ? -3.977 -11.891 -15.359 1 93 97 ALA A CA 1
ATOM 715 C C . ALA A 1 97 ? -4.773 -11.875 -16.656 1 93 97 ALA A C 1
ATOM 717 O O . ALA A 1 97 ? -5.027 -12.922 -17.25 1 93 97 ALA A O 1
ATOM 718 N N . GLY A 1 98 ? -5.168 -10.695 -17.094 1 95.06 98 GLY A N 1
ATOM 719 C CA . GLY A 1 98 ? -5.762 -10.516 -18.406 1 95.06 98 GLY A CA 1
ATOM 720 C C . GLY A 1 98 ? -4.742 -10.562 -19.531 1 95.06 98 GLY A C 1
ATOM 721 O O . GLY A 1 98 ? -3.59 -10.945 -19.312 1 95.06 98 GLY A O 1
ATOM 722 N N . PRO A 1 99 ? -5.199 -10.18 -20.719 1 94.94 99 PRO A N 1
ATOM 723 C CA . PRO A 1 99 ? -4.352 -10.297 -21.906 1 94.94 99 PRO A CA 1
ATOM 724 C C . PRO A 1 99 ? -3.141 -9.367 -21.859 1 94.94 99 PRO A C 1
ATOM 726 O O . PRO A 1 99 ? -2.143 -9.609 -22.547 1 94.94 99 PRO A O 1
ATOM 729 N N . ASP A 1 100 ? -3.211 -8.289 -21.125 1 94.31 100 ASP A N 1
ATOM 730 C CA . ASP A 1 100 ? -2.096 -7.352 -21.047 1 94.31 100 ASP A CA 1
ATOM 731 C C . ASP A 1 100 ? -1.264 -7.582 -19.797 1 94.31 100 ASP A C 1
ATOM 733 O O . ASP A 1 100 ? -0.423 -6.754 -19.438 1 94.31 100 ASP A O 1
ATOM 737 N N . GLY A 1 101 ? -1.603 -8.641 -19.094 1 94.81 101 GLY A N 1
ATOM 738 C CA . GLY A 1 101 ? -0.899 -8.906 -17.844 1 94.81 101 GLY A CA 1
ATOM 739 C C . GLY A 1 101 ? -1.481 -8.164 -16.656 1 94.81 101 GLY A C 1
ATOM 740 O O . GLY A 1 101 ? -2.504 -7.484 -16.797 1 94.81 101 GLY A O 1
ATOM 741 N N . LEU A 1 102 ? -0.863 -8.453 -15.547 1 94.62 102 LEU A N 1
ATOM 742 C CA . LEU A 1 102 ? -1.303 -7.836 -14.297 1 94.62 102 LEU A CA 1
ATOM 743 C C . LEU A 1 102 ? -0.115 -7.543 -13.383 1 94.62 102 LEU A C 1
ATOM 745 O O . LEU A 1 102 ? 0.685 -8.438 -13.094 1 94.62 102 LEU A O 1
ATOM 749 N N . THR A 1 103 ? 0.093 -6.312 -13.07 1 95.94 103 THR A N 1
ATOM 750 C CA . THR A 1 103 ? 1.097 -5.879 -12.102 1 95.94 103 THR A CA 1
ATOM 751 C C . THR A 1 103 ? 0.436 -5.227 -10.891 1 95.94 103 THR A C 1
ATOM 753 O O . THR A 1 103 ? -0.438 -4.371 -11.039 1 95.94 103 THR A O 1
ATOM 756 N N . TYR A 1 104 ? 0.833 -5.738 -9.711 1 96.06 104 TYR A N 1
ATOM 757 C CA . TYR A 1 104 ? 0.172 -5.219 -8.516 1 96.06 104 TYR A CA 1
ATOM 758 C C . TYR A 1 104 ? 1.142 -5.148 -7.344 1 96.06 104 TYR A C 1
ATOM 760 O O . TYR A 1 104 ? 2.195 -5.785 -7.359 1 96.06 104 TYR A O 1
ATOM 768 N N . LEU A 1 105 ? 0.847 -4.262 -6.391 1 96 105 LEU A N 1
ATOM 769 C CA . LEU A 1 105 ? 1.53 -4.137 -5.105 1 96 105 LEU A CA 1
ATOM 770 C C . LEU A 1 105 ? 0.719 -4.785 -3.992 1 96 105 LEU A C 1
ATOM 772 O O . LEU A 1 105 ? -0.487 -4.555 -3.879 1 96 105 LEU A O 1
ATOM 776 N N . THR A 1 106 ? 1.3 -5.676 -3.217 1 93.62 106 THR A N 1
ATOM 777 C CA . THR A 1 106 ? 0.651 -6.195 -2.018 1 93.62 106 THR A CA 1
ATOM 778 C C . THR A 1 106 ? 1.29 -5.613 -0.76 1 93.62 10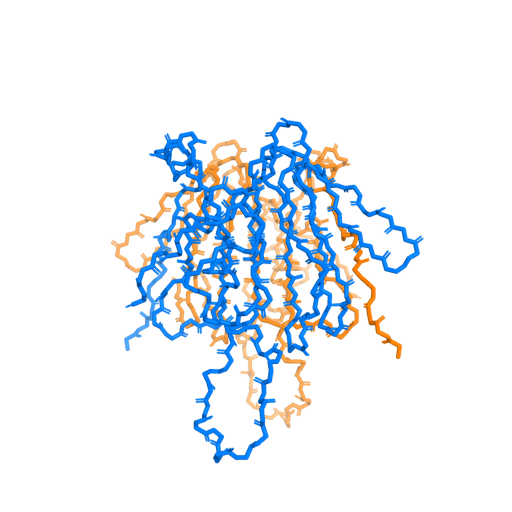6 THR A C 1
ATOM 780 O O . THR A 1 106 ? 2.496 -5.355 -0.733 1 93.62 106 THR A O 1
ATOM 783 N N . VAL A 1 107 ? 0.529 -5.367 0.213 1 94.12 107 VAL A N 1
ATOM 784 C CA . VAL A 1 107 ? 0.998 -4.938 1.527 1 94.12 107 VAL A CA 1
ATOM 785 C C . VAL A 1 107 ? 0.278 -5.73 2.615 1 94.12 107 VAL A C 1
ATOM 787 O O . VAL A 1 107 ? -0.94 -5.914 2.557 1 94.12 107 VAL A O 1
ATOM 790 N N . HIS A 1 108 ? 0.974 -6.234 3.559 1 92.38 108 HIS A N 1
ATOM 791 C CA . HIS A 1 108 ? 0.433 -6.93 4.719 1 92.38 108 HIS A CA 1
ATOM 792 C C . HIS A 1 108 ? 1.361 -6.801 5.922 1 92.38 108 HIS A C 1
ATOM 794 O O . HIS A 1 108 ? 2.502 -6.355 5.785 1 92.38 108 HIS A O 1
ATOM 800 N N . ARG A 1 109 ? 0.859 -7.113 7.094 1 90.62 109 ARG A N 1
ATOM 801 C CA . ARG A 1 109 ? 1.732 -7.133 8.266 1 90.62 109 ARG A CA 1
ATOM 802 C C . ARG A 1 109 ? 2.898 -8.094 8.062 1 90.62 109 ARG A C 1
ATOM 804 O O . ARG A 1 109 ? 2.768 -9.094 7.355 1 90.62 109 ARG A O 1
ATOM 811 N N . ARG A 1 110 ? 3.969 -7.672 8.703 1 87.5 110 ARG A N 1
ATOM 812 C CA . ARG A 1 110 ? 5.109 -8.578 8.625 1 87.5 110 ARG A CA 1
ATOM 813 C C . ARG A 1 110 ? 4.754 -9.953 9.188 1 87.5 110 ARG A C 1
ATOM 815 O O . ARG A 1 110 ? 4.164 -10.055 10.266 1 87.5 110 ARG A O 1
ATOM 822 N N . ARG A 1 111 ? 5.07 -10.914 8.336 1 75.5 111 ARG A N 1
ATOM 823 C CA . ARG A 1 111 ? 4.824 -12.273 8.805 1 75.5 111 ARG A CA 1
ATOM 824 C C . ARG A 1 111 ? 5.734 -12.625 9.984 1 75.5 111 ARG A C 1
ATOM 826 O O . ARG A 1 111 ? 6.938 -12.359 9.938 1 75.5 111 ARG A O 1
ATOM 833 N N . PRO A 1 112 ? 5.129 -12.977 11.133 1 61.59 112 PRO A N 1
ATOM 834 C CA . PRO A 1 112 ? 5.98 -13.367 12.25 1 61.59 112 PRO A CA 1
ATOM 835 C C . PRO A 1 112 ? 6.91 -14.531 11.906 1 61.59 112 PRO A C 1
ATOM 837 O O . PRO A 1 112 ? 6.574 -15.367 11.07 1 61.59 112 PRO A O 1
ATOM 840 N N . GLY A 1 113 ? 8.172 -14.328 11.891 1 50.25 113 GLY A N 1
ATOM 841 C CA . GLY A 1 113 ? 9.086 -15.438 11.672 1 50.25 113 GLY A CA 1
ATOM 842 C C . GLY A 1 113 ? 8.648 -16.719 12.352 1 50.25 113 GLY A C 1
ATOM 843 O O . GLY A 1 113 ? 7.883 -16.688 13.32 1 50.25 113 GLY A O 1
ATOM 844 N N . LEU A 1 114 ? 8.766 -17.812 11.703 1 40 114 LEU A N 1
ATOM 845 C CA . LEU A 1 114 ? 8.57 -19.109 12.352 1 40 114 LEU A CA 1
ATOM 846 C C . LEU A 1 114 ? 9.297 -19.156 13.688 1 40 114 LEU A C 1
ATOM 848 O O . LEU A 1 114 ? 10.523 -19.078 13.734 1 40 114 LEU A O 1
ATOM 852 N N . ALA A 1 115 ? 8.961 -18.703 14.828 1 36.66 115 ALA A N 1
ATOM 853 C CA . ALA A 1 115 ? 9.555 -19.438 15.938 1 36.66 115 ALA A CA 1
ATOM 854 C C . ALA A 1 115 ? 9.625 -20.938 15.648 1 36.66 115 ALA A C 1
ATOM 856 O O . ALA A 1 115 ? 8.734 -21.484 15.008 1 36.66 115 ALA A O 1
ATOM 857 N N . VAL A 1 116 ? 10.828 -21.531 15.672 1 34.91 116 VAL A N 1
ATOM 858 C CA . VAL A 1 116 ? 10.945 -22.984 15.625 1 34.91 116 VAL A CA 1
ATOM 859 C C . VAL A 1 116 ? 9.695 -23.625 16.219 1 34.91 116 VAL A C 1
ATOM 861 O O . VAL A 1 116 ? 9.438 -23.5 17.422 1 34.91 116 VAL A O 1
ATOM 864 N N . LYS A 1 117 ? 8.648 -23.734 15.703 1 36.69 117 LYS A N 1
ATOM 865 C CA . LYS A 1 117 ? 7.695 -24.688 16.25 1 36.69 117 LYS A CA 1
ATOM 866 C C . LYS A 1 117 ? 8.367 -26.016 16.562 1 36.69 117 LYS A C 1
ATOM 868 O O . LYS A 1 117 ? 9.25 -26.469 15.82 1 36.69 117 LYS A O 1
ATOM 873 N N . PRO A 1 118 ? 8.234 -26.672 17.734 1 32.69 118 PRO A N 1
ATOM 874 C CA . PRO A 1 118 ? 8.664 -28.062 17.812 1 32.69 118 PRO A CA 1
ATOM 875 C C . PRO A 1 118 ? 8.281 -28.859 16.562 1 32.69 118 PRO A C 1
ATOM 877 O O . PRO A 1 118 ? 7.355 -28.484 15.844 1 32.69 118 PRO A O 1
ATOM 880 N N . PRO A 1 119 ? 9.031 -30.094 16.125 1 32.44 119 PRO A N 1
ATOM 881 C CA . PRO A 1 119 ? 8.875 -31.047 15.008 1 32.44 119 PRO A CA 1
ATOM 882 C C . PRO A 1 119 ? 7.414 -31.25 14.617 1 32.44 119 PRO A C 1
ATOM 884 O O . PRO A 1 119 ? 7.125 -32.031 13.688 1 32.44 119 PRO A O 1
ATOM 887 N N . GLY A 1 120 ? 6.449 -31.234 15.539 1 32.44 120 GLY A N 1
ATOM 888 C CA . GLY A 1 120 ? 5.262 -31.984 15.148 1 32.44 120 GLY A CA 1
ATOM 889 C C . GLY A 1 120 ? 4.566 -31.406 13.93 1 32.44 120 GLY A C 1
ATOM 890 O O . GLY A 1 120 ? 4.121 -32.125 13.047 1 32.44 120 GLY A O 1
ATOM 891 N N . GLY A 1 121 ? 3.598 -30.422 14.133 1 30.67 121 GLY A N 1
ATOM 892 C CA . GLY A 1 121 ? 2.512 -30.359 13.164 1 30.67 121 GLY A CA 1
ATOM 893 C C . GLY A 1 121 ? 2.914 -29.688 11.867 1 30.67 121 GLY A C 1
ATOM 894 O O . GLY A 1 121 ? 3.771 -28.797 11.852 1 30.67 121 GLY A O 1
ATOM 895 N N . ALA A 1 122 ? 2.977 -30.469 10.688 1 29.69 122 ALA A N 1
ATOM 896 C CA . ALA A 1 122 ? 3.078 -30.203 9.258 1 29.69 122 ALA A CA 1
ATOM 897 C C . ALA A 1 122 ? 2.447 -28.844 8.914 1 29.69 122 ALA A C 1
ATOM 899 O O . ALA A 1 122 ? 1.226 -28.688 8.977 1 29.69 122 ALA A O 1
ATOM 900 N N . TYR A 1 123 ? 2.947 -27.812 9.516 1 30.56 123 TYR A N 1
ATOM 901 C CA . TYR A 1 123 ? 2.312 -26.594 9.008 1 30.56 123 TYR A CA 1
ATOM 902 C C . TYR A 1 123 ? 2.363 -26.562 7.484 1 30.56 123 TYR A C 1
ATOM 904 O O . TYR A 1 123 ? 3.439 -26.438 6.895 1 30.56 123 TYR A O 1
ATOM 912 N N . GLU A 1 124 ? 1.687 -27.375 6.781 1 30.08 124 GLU A N 1
ATOM 913 C CA . GLU A 1 124 ? 1.495 -27.312 5.336 1 30.08 124 GLU A CA 1
ATOM 914 C C . GLU A 1 124 ? 1.471 -25.875 4.836 1 30.08 124 GLU A C 1
ATOM 916 O O . GLU A 1 124 ? 2.076 -25.562 3.811 1 30.08 124 GLU A O 1
ATOM 921 N N . GLY A 1 125 ? 0.453 -25.156 5.25 1 29.86 125 GLY A N 1
ATOM 922 C CA . GLY A 1 125 ? -0.173 -24.031 4.578 1 29.86 125 GLY A CA 1
ATOM 923 C C . GLY A 1 125 ? 0.607 -22.734 4.727 1 29.86 125 GLY A C 1
ATOM 924 O O . GLY A 1 125 ? 0.077 -21.656 4.477 1 29.86 125 GLY A O 1
ATOM 925 N N . GLY A 1 126 ? 1.648 -22.75 5.48 1 30 126 GLY A N 1
ATOM 926 C CA . GLY A 1 126 ? 2.176 -21.453 5.883 1 30 126 GLY A CA 1
ATOM 927 C C . GLY A 1 126 ? 2.656 -20.609 4.715 1 30 126 GLY A C 1
ATOM 928 O O . GLY A 1 126 ? 3.312 -21.125 3.805 1 30 126 GLY A O 1
ATOM 929 N N . GLU A 1 127 ? 1.85 -19.75 4.223 1 30.86 127 GLU A N 1
ATOM 930 C CA . GLU A 1 127 ? 2.307 -18.812 3.205 1 30.86 127 GLU A CA 1
ATOM 931 C C . GLU A 1 127 ? 3.684 -18.25 3.551 1 30.86 127 GLU A C 1
ATOM 933 O O . GLU A 1 127 ? 3.818 -17.453 4.484 1 30.86 127 GLU A O 1
ATOM 938 N N . GLY A 1 128 ? 4.746 -19.062 3.787 1 34.25 128 GLY A N 1
ATOM 939 C CA . GLY A 1 128 ? 6.109 -18.578 3.887 1 34.25 128 GLY A CA 1
ATOM 940 C C . GLY A 1 128 ? 6.309 -17.234 3.205 1 34.25 128 GLY A C 1
ATOM 941 O O . GLY A 1 128 ? 5.371 -16.672 2.631 1 34.25 128 GLY A O 1
ATOM 942 N N . PRO A 1 129 ? 7.543 -16.781 3.076 1 35.25 129 PRO A N 1
ATOM 943 C CA . PRO A 1 129 ? 7.84 -15.602 2.248 1 35.25 129 PRO A CA 1
ATOM 944 C C . PRO A 1 129 ? 6.879 -15.453 1.073 1 35.25 129 PRO A C 1
ATOM 946 O O . PRO A 1 129 ? 6.18 -16.406 0.714 1 35.25 129 PRO A O 1
ATOM 949 N N . CYS A 1 130 ? 6.562 -14.18 0.53 1 42.53 130 CYS A N 1
ATOM 950 C CA . CYS A 1 130 ? 5.715 -13.992 -0.642 1 42.53 130 CYS A CA 1
ATOM 951 C C . CYS A 1 130 ? 5.758 -15.219 -1.545 1 42.53 130 CYS A C 1
ATOM 953 O O . CYS A 1 130 ? 6.781 -15.898 -1.631 1 42.53 130 CYS A O 1
ATOM 955 N N . MET A 1 131 ? 4.777 -16.016 -1.481 1 46.5 131 MET A N 1
ATOM 956 C CA . MET A 1 131 ? 4.617 -17.156 -2.375 1 46.5 131 MET A CA 1
ATOM 957 C C . MET A 1 131 ? 5.191 -16.859 -3.756 1 46.5 131 MET A C 1
ATOM 959 O O . MET A 1 131 ? 5.02 -17.641 -4.691 1 46.5 131 MET A O 1
ATOM 963 N N . LEU A 1 132 ? 5.801 -15.562 -3.77 1 49.5 132 LEU A N 1
ATOM 964 C CA . LEU A 1 132 ? 6.359 -15.258 -5.082 1 49.5 132 LEU A CA 1
ATOM 965 C C . LEU A 1 132 ? 7.457 -16.25 -5.449 1 49.5 132 LEU A C 1
ATOM 967 O O . LEU A 1 132 ? 7.652 -16.562 -6.625 1 49.5 132 LEU A O 1
ATOM 971 N N . ASP A 1 133 ? 8.102 -16.594 -4.375 1 51.5 133 ASP A N 1
ATOM 972 C CA . ASP A 1 133 ? 9.109 -17.609 -4.664 1 51.5 133 ASP A CA 1
ATOM 973 C C . ASP A 1 133 ? 8.453 -18.922 -5.117 1 51.5 133 ASP A C 1
ATOM 975 O O . ASP A 1 133 ? 9.141 -19.828 -5.582 1 51.5 133 ASP A O 1
ATOM 979 N N . ARG A 1 134 ? 7.238 -18.844 -5.012 1 56.72 134 ARG A N 1
ATOM 980 C CA . ARG A 1 134 ? 6.504 -20.031 -5.418 1 56.72 134 ARG A CA 1
ATOM 981 C C . ARG A 1 134 ? 5.727 -19.797 -6.703 1 56.72 134 ARG A C 1
ATOM 983 O O . ARG A 1 134 ? 4.895 -20.609 -7.102 1 56.72 134 ARG A O 1
ATOM 990 N N . VAL A 1 135 ? 6.027 -18.609 -7.199 1 61.66 135 VAL A N 1
ATOM 991 C CA . VAL A 1 135 ? 5.461 -18.312 -8.516 1 61.66 135 VAL A CA 1
ATOM 992 C C . VAL A 1 135 ? 6.461 -18.688 -9.602 1 61.66 135 VAL A C 1
ATOM 994 O O . VAL A 1 135 ? 7.594 -18.188 -9.609 1 61.66 135 VAL A O 1
ATOM 997 N N . CYS A 1 136 ? 6.043 -19.594 -10.523 1 60.75 136 CYS A N 1
ATOM 998 C CA . CYS A 1 136 ? 6.875 -20.031 -11.641 1 60.75 136 CYS A CA 1
ATOM 999 C C . CYS A 1 136 ? 7.285 -18.828 -12.5 1 60.75 136 CYS A C 1
ATOM 1001 O O . CYS A 1 136 ? 6.434 -18.078 -12.977 1 60.75 136 CYS A O 1
ATOM 1003 N N . PRO A 1 137 ? 8.57 -18.625 -12.68 1 62.91 137 PRO A N 1
ATOM 1004 C CA . PRO A 1 137 ? 9.039 -17.484 -13.461 1 62.91 137 PRO A CA 1
ATOM 1005 C C . PRO A 1 137 ? 8.648 -17.562 -14.93 1 62.91 137 PRO A C 1
ATOM 1007 O O . PRO A 1 137 ? 8.688 -16.562 -15.648 1 62.91 137 PRO A O 1
ATOM 1010 N N . GLU A 1 138 ? 8.336 -18.812 -15.266 1 59.16 138 GLU A N 1
ATOM 1011 C CA . GLU A 1 138 ? 8.008 -19 -16.688 1 59.16 138 GLU A CA 1
ATOM 1012 C C . GLU A 1 138 ? 6.52 -18.797 -16.938 1 59.16 138 GLU A C 1
ATOM 1014 O O . GLU A 1 138 ? 6.141 -18 -17.812 1 59.16 138 GLU A O 1
ATOM 1019 N N . CYS A 1 139 ? 5.707 -19.5 -16.203 1 55.5 139 CYS A N 1
ATOM 1020 C CA . CYS A 1 139 ? 4.301 -19.5 -16.578 1 55.5 139 CYS A CA 1
ATOM 1021 C C . CYS A 1 139 ? 3.459 -18.719 -15.57 1 55.5 139 CYS A C 1
ATOM 1023 O O . CYS A 1 139 ? 2.248 -18.578 -15.75 1 55.5 139 CYS A O 1
ATOM 1025 N N . GLY A 1 140 ? 4.008 -18.312 -14.43 1 59 140 GLY A N 1
ATOM 1026 C CA . GLY A 1 140 ? 3.324 -17.5 -13.438 1 59 140 GLY A CA 1
ATOM 1027 C C . GLY A 1 140 ? 2.471 -18.312 -12.484 1 59 140 GLY A C 1
ATOM 1028 O O . GLY A 1 140 ? 1.772 -17.75 -11.641 1 59 140 GLY A O 1
ATOM 1029 N N . ARG A 1 141 ? 2.492 -19.594 -12.664 1 59.69 141 ARG A N 1
ATOM 1030 C CA . ARG A 1 141 ? 1.707 -20.438 -11.766 1 59.69 141 ARG A CA 1
ATOM 1031 C C . ARG A 1 141 ? 2.275 -20.406 -10.352 1 59.69 141 ARG A C 1
ATOM 1033 O O . ARG A 1 141 ? 3.49 -20.516 -10.156 1 59.69 141 ARG A O 1
ATOM 1040 N N . LEU A 1 142 ? 1.5 -20.25 -9.383 1 60.28 142 LEU A N 1
ATOM 1041 C CA . LEU A 1 142 ? 1.913 -20.391 -7.988 1 60.28 142 LEU A CA 1
ATOM 1042 C C . LEU A 1 142 ? 1.972 -21.844 -7.574 1 60.28 142 LEU A C 1
ATOM 1044 O O . LEU A 1 142 ? 0.99 -22.578 -7.723 1 60.28 142 LEU A O 1
ATOM 1048 N N . SER A 1 143 ? 3.217 -22.203 -6.973 1 58.41 143 SER A N 1
ATOM 1049 C CA . SER A 1 143 ? 3.365 -23.547 -6.441 1 58.41 143 SER A CA 1
ATOM 1050 C C . SER A 1 143 ? 2.703 -23.688 -5.074 1 58.41 143 SER A C 1
ATOM 1052 O O . SER A 1 143 ? 2.885 -22.828 -4.203 1 58.41 143 SER A O 1
ATOM 1054 N N . GLU A 1 144 ? 1.927 -24.734 -4.941 1 55.28 144 GLU A N 1
ATOM 1055 C CA . GLU A 1 144 ? 1.343 -25.062 -3.646 1 55.28 144 GLU A CA 1
ATOM 1056 C C . GLU A 1 144 ? 2.389 -25.641 -2.699 1 55.28 144 GLU A C 1
ATOM 1058 O O . GLU A 1 144 ? 2.203 -25.641 -1.48 1 55.28 144 GLU A O 1
ATOM 1063 N N . ASP A 1 145 ? 3.486 -26.141 -3.381 1 55.75 145 ASP A N 1
ATOM 1064 C CA . ASP A 1 145 ? 4.633 -26.609 -2.611 1 55.75 145 ASP A CA 1
ATOM 1065 C C . ASP A 1 145 ? 5.406 -25.453 -2.006 1 55.75 145 ASP A C 1
ATOM 1067 O O . ASP A 1 145 ? 5.797 -24.516 -2.719 1 55.75 145 ASP A O 1
ATOM 1071 N N . PRO A 1 146 ? 5.551 -25.375 -0.67 1 56.5 146 PRO A N 1
ATOM 1072 C CA . PRO A 1 146 ? 6.281 -24.281 -0.044 1 56.5 146 PRO A CA 1
ATOM 1073 C C . PRO A 1 146 ? 7.742 -24.219 -0.481 1 56.5 146 PRO A C 1
ATOM 1075 O O . PRO A 1 146 ? 8.391 -23.172 -0.333 1 56.5 146 PRO A O 1
ATOM 1078 N N . ALA A 1 147 ? 8.359 -25.219 -0.884 1 59.94 147 ALA A N 1
ATOM 1079 C CA . ALA A 1 147 ? 9.719 -25.266 -1.4 1 59.94 147 ALA A CA 1
ATOM 1080 C C . ALA A 1 147 ? 9.773 -25.984 -2.742 1 59.94 147 ALA A C 1
ATOM 1082 O O . ALA A 1 147 ? 10.359 -27.062 -2.85 1 59.94 147 ALA A O 1
ATOM 1083 N N . PRO A 1 148 ? 9.203 -25.281 -3.773 1 64.06 148 PRO A N 1
ATOM 1084 C CA . PRO A 1 148 ? 9.203 -25.938 -5.078 1 64.06 148 PRO A CA 1
ATOM 1085 C C . PRO A 1 148 ? 10.57 -25.922 -5.754 1 64.06 148 PRO A C 1
ATOM 1087 O O . PRO A 1 148 ? 11.312 -24.953 -5.617 1 64.06 148 PRO A O 1
ATOM 1090 N N . VAL A 1 149 ? 10.961 -27.125 -6.344 1 68.56 149 VAL A N 1
ATOM 1091 C CA . VAL A 1 149 ? 12.18 -27.188 -7.152 1 68.56 149 VAL A CA 1
ATOM 1092 C C . VAL A 1 149 ? 11.828 -27 -8.625 1 68.56 149 VAL A C 1
ATOM 1094 O O . VAL A 1 149 ? 12.516 -26.281 -9.344 1 68.56 149 VAL A O 1
ATOM 1097 N N . PHE A 1 150 ? 10.656 -27.609 -9.023 1 68.5 150 PHE A N 1
ATOM 1098 C CA . PHE A 1 150 ? 10.18 -27.469 -10.391 1 68.5 150 PHE A CA 1
ATOM 1099 C C . PHE A 1 150 ? 8.703 -27.078 -10.406 1 68.5 150 PHE A C 1
ATOM 1101 O O . PHE A 1 150 ? 7.938 -27.484 -9.523 1 68.5 150 PHE A O 1
ATOM 1108 N N . CYS A 1 151 ? 8.242 -26.375 -11.5 1 64.5 151 CYS A N 1
ATOM 1109 C CA . CYS A 1 151 ? 6.84 -26.016 -11.688 1 64.5 151 CYS A CA 1
ATOM 1110 C C . CYS A 1 151 ? 6.023 -27.219 -12.133 1 64.5 151 CYS A C 1
ATOM 1112 O O . CYS A 1 151 ? 6.391 -27.906 -13.086 1 64.5 151 CYS A O 1
ATOM 1114 N N . SER A 1 152 ? 4.91 -27.406 -11.555 1 65.5 152 SER A N 1
ATOM 1115 C CA . SER A 1 152 ? 4.07 -28.562 -11.836 1 65.5 152 SER A CA 1
ATOM 1116 C C . SER A 1 152 ? 3.307 -28.391 -13.148 1 65.5 152 SER A C 1
ATOM 1118 O O . SER A 1 152 ? 2.805 -29.375 -13.711 1 65.5 152 SER A O 1
ATOM 1120 N N . ARG A 1 153 ? 3.256 -27.219 -13.617 1 62.22 153 ARG A N 1
ATOM 1121 C CA . ARG A 1 153 ? 2.52 -26.953 -14.844 1 62.22 153 ARG A CA 1
ATOM 1122 C C . ARG A 1 153 ? 3.438 -27.031 -16.062 1 62.22 153 ARG A C 1
ATOM 1124 O O . ARG A 1 153 ? 3.119 -27.688 -17.047 1 62.22 153 ARG A O 1
ATOM 1131 N N . CYS A 1 154 ? 4.52 -26.359 -15.961 1 63.25 154 CYS A N 1
ATOM 1132 C CA . CYS A 1 154 ? 5.289 -26.203 -17.188 1 63.25 154 CYS A CA 1
ATOM 1133 C C . CYS A 1 154 ? 6.656 -26.859 -17.062 1 63.25 154 CYS A C 1
ATOM 1135 O O . CYS A 1 154 ? 7.43 -26.891 -18.031 1 63.25 154 CYS A O 1
ATOM 1137 N N . GLY A 1 155 ? 7.035 -27.344 -15.812 1 67.44 155 GLY A N 1
ATOM 1138 C CA . GLY A 1 155 ? 8.281 -28.047 -15.617 1 67.44 155 GLY A CA 1
ATOM 1139 C C . GLY A 1 155 ? 9.469 -27.125 -15.398 1 67.44 155 GLY A C 1
ATOM 1140 O O . GLY A 1 155 ? 10.602 -27.594 -15.258 1 67.44 155 GLY A O 1
ATOM 1141 N N . GLU A 1 156 ? 9.289 -25.859 -15.32 1 68.38 156 GLU A N 1
ATOM 1142 C CA . GLU A 1 156 ? 10.375 -24.906 -15.102 1 68.38 156 GLU A CA 1
ATOM 1143 C C . GLU A 1 156 ? 10.969 -25.062 -13.711 1 68.38 156 GLU A C 1
ATOM 1145 O O . GLU A 1 156 ? 10.242 -25.266 -12.734 1 68.38 156 GLU A O 1
ATOM 1150 N N . ARG A 1 157 ? 12.352 -24.875 -13.594 1 73.44 157 ARG A N 1
ATOM 1151 C CA . ARG A 1 157 ? 13.031 -24.922 -12.305 1 73.44 157 ARG A CA 1
ATOM 1152 C C . ARG A 1 157 ? 12.93 -23.578 -11.586 1 73.44 157 ARG A C 1
ATOM 1154 O O . ARG A 1 157 ? 13.125 -22.516 -12.195 1 73.44 157 ARG A O 1
ATOM 1161 N N . PHE A 1 158 ? 12.562 -23.641 -10.25 1 70.19 158 PHE A N 1
ATOM 1162 C CA . PHE A 1 158 ? 12.547 -22.453 -9.422 1 70.19 158 PHE A CA 1
ATOM 1163 C C . PHE A 1 158 ? 13.969 -22.031 -9.039 1 70.19 158 PHE A C 1
ATOM 1165 O O . PHE A 1 158 ? 14.852 -22.891 -8.906 1 70.19 158 PHE A O 1
ATOM 1172 N N . PRO A 1 159 ? 14.25 -20.609 -8.891 1 65.19 159 PRO A N 1
ATOM 1173 C CA . PRO A 1 159 ? 15.594 -20.188 -8.477 1 65.19 159 PRO A CA 1
ATOM 1174 C C . PRO A 1 159 ? 16 -20.75 -7.129 1 65.19 159 PRO A C 1
ATOM 1176 O O . PRO A 1 159 ? 15.164 -20.938 -6.246 1 65.19 159 PRO A O 1
ATOM 1179 N N . GLU A 1 160 ? 17.219 -21.219 -6.898 1 60.03 160 GLU A N 1
ATOM 1180 C CA . GLU A 1 160 ? 17.75 -21.75 -5.648 1 60.03 160 GLU A CA 1
ATOM 1181 C C . GLU A 1 160 ? 17.719 -20.688 -4.547 1 60.03 160 GLU A C 1
ATOM 1183 O O . GLU A 1 160 ? 17.969 -19.516 -4.801 1 60.03 160 GLU A O 1
ATOM 1188 N N . ARG A 1 161 ? 17.125 -20.906 -3.35 1 49.34 161 ARG A N 1
ATOM 1189 C CA . ARG A 1 161 ? 17.141 -20.062 -2.158 1 49.34 161 ARG A CA 1
ATOM 1190 C C . ARG A 1 161 ? 18.547 -19.969 -1.571 1 49.34 161 ARG A C 1
ATOM 1192 O O . ARG A 1 161 ? 19.359 -20.891 -1.722 1 49.34 161 ARG A O 1
ATOM 1199 N N . MET B 1 1 ? -17.391 -17.375 9.703 1 44.19 1 MET B N 1
ATOM 1200 C CA . MET B 1 1 ? -17.656 -16.828 8.367 1 44.19 1 MET B CA 1
ATOM 1201 C C . MET B 1 1 ? -16.375 -16.328 7.719 1 44.19 1 MET B C 1
ATOM 1203 O O . MET B 1 1 ? -15.609 -15.57 8.328 1 44.19 1 MET B O 1
ATOM 1207 N N . ASN B 1 2 ? -15.859 -17.047 6.68 1 58.31 2 ASN B N 1
ATOM 1208 C CA . ASN B 1 2 ? -14.594 -16.719 6.043 1 58.31 2 ASN B CA 1
ATOM 1209 C C . ASN B 1 2 ? -14.664 -15.367 5.332 1 58.31 2 ASN B C 1
ATOM 1211 O O . ASN B 1 2 ? -15.648 -15.062 4.664 1 58.31 2 ASN B O 1
ATOM 1215 N N . ALA B 1 3 ? -14.039 -14.422 5.812 1 70.81 3 ALA B N 1
ATOM 1216 C CA . ALA B 1 3 ? -14.062 -13.102 5.191 1 70.81 3 ALA B CA 1
ATOM 1217 C C . ALA B 1 3 ? -13.812 -13.195 3.688 1 70.81 3 ALA B C 1
ATOM 1219 O O . ALA B 1 3 ? -13.117 -14.109 3.223 1 70.81 3 ALA B O 1
ATOM 1220 N N . THR B 1 4 ? -14.641 -12.539 2.916 1 81.56 4 THR B N 1
ATOM 1221 C CA . THR B 1 4 ? -14.594 -12.594 1.46 1 81.56 4 THR B CA 1
ATOM 1222 C C . THR B 1 4 ? -13.797 -11.422 0.899 1 81.56 4 THR B C 1
ATOM 1224 O O . THR B 1 4 ? -14.016 -10.273 1.291 1 81.56 4 THR B O 1
ATOM 1227 N N . PRO B 1 5 ? -12.953 -11.773 0.009 1 88.25 5 PRO B N 1
ATOM 1228 C CA . PRO B 1 5 ? -12.258 -10.68 -0.676 1 88.25 5 PRO B CA 1
ATOM 1229 C C . PRO B 1 5 ? -13.219 -9.664 -1.291 1 88.25 5 PRO B C 1
ATOM 1231 O O . PRO B 1 5 ? -14.289 -10.031 -1.772 1 88.25 5 PRO B O 1
ATOM 1234 N N . ARG B 1 6 ? -12.859 -8.406 -1.257 1 89.75 6 ARG B N 1
ATOM 1235 C CA . ARG B 1 6 ? -13.734 -7.375 -1.81 1 89.75 6 ARG B CA 1
ATOM 1236 C C . ARG B 1 6 ? -12.93 -6.191 -2.324 1 89.75 6 ARG B C 1
ATOM 1238 O O . ARG B 1 6 ? -11.844 -5.906 -1.817 1 89.75 6 ARG B O 1
ATOM 1245 N N . VAL B 1 7 ? -13.5 -5.562 -3.318 1 93.56 7 VAL B N 1
ATOM 1246 C CA . VAL B 1 7 ? -12.945 -4.293 -3.781 1 93.56 7 VAL B CA 1
ATOM 1247 C C . VAL B 1 7 ? -13.25 -3.197 -2.764 1 93.56 7 VAL B C 1
ATOM 1249 O O . VAL B 1 7 ? -14.406 -2.99 -2.393 1 93.56 7 VAL B O 1
ATOM 1252 N N . LEU B 1 8 ? -12.172 -2.6 -2.375 1 94.25 8 LEU B N 1
ATOM 1253 C CA . LEU B 1 8 ? -12.352 -1.529 -1.399 1 94.25 8 LEU B CA 1
ATOM 1254 C C . LEU B 1 8 ? -12.492 -0.179 -2.094 1 94.25 8 LEU B C 1
ATOM 1256 O O . LEU B 1 8 ? -13.227 0.69 -1.623 1 94.25 8 LEU B O 1
ATOM 1260 N N . ALA B 1 9 ? -11.797 -0.002 -3.211 1 95.56 9 ALA B N 1
ATOM 1261 C CA . ALA B 1 9 ? -11.758 1.284 -3.902 1 95.56 9 ALA B CA 1
ATOM 1262 C C . ALA B 1 9 ? -11.117 1.146 -5.281 1 95.56 9 ALA B C 1
ATOM 1264 O O . ALA B 1 9 ? -10.336 0.221 -5.52 1 95.56 9 ALA B O 1
ATOM 1265 N N . VAL B 1 10 ? -11.547 1.98 -6.141 1 97.06 10 VAL B N 1
ATOM 1266 C CA . VAL B 1 10 ? -10.766 2.33 -7.32 1 97.06 10 VAL B CA 1
ATOM 1267 C C . VAL B 1 10 ? -10.227 3.754 -7.18 1 97.06 10 VAL B C 1
ATOM 1269 O O . VAL B 1 10 ? -10.977 4.723 -7.344 1 97.06 10 VAL B O 1
ATOM 1272 N N . LEU B 1 11 ? -8.938 3.854 -6.914 1 96.88 11 LEU B N 1
ATOM 1273 C CA . LEU B 1 11 ? -8.367 5.117 -6.461 1 96.88 11 LEU B CA 1
ATOM 1274 C C . LEU B 1 11 ? -8.555 6.207 -7.512 1 96.88 11 LEU B C 1
ATOM 1276 O O . LEU B 1 11 ? -8.906 7.34 -7.18 1 96.88 11 LEU B O 1
ATOM 1280 N N . ASP B 1 12 ? -8.391 5.883 -8.75 1 94.81 12 ASP B N 1
ATOM 1281 C CA . ASP B 1 12 ? -8.57 6.867 -9.812 1 94.81 12 ASP B CA 1
ATOM 1282 C C . ASP B 1 12 ? -10.008 7.375 -9.859 1 94.81 12 ASP B C 1
ATOM 1284 O O . ASP B 1 12 ? -10.25 8.539 -10.188 1 94.81 12 ASP B O 1
ATOM 1288 N N . ASP B 1 13 ? -10.914 6.465 -9.594 1 95.38 13 ASP B N 1
ATOM 1289 C CA . ASP B 1 13 ? -12.312 6.879 -9.578 1 95.38 13 ASP B CA 1
ATOM 1290 C C . ASP B 1 13 ? -12.594 7.84 -8.43 1 95.38 13 ASP B C 1
ATOM 1292 O O . ASP B 1 13 ? -13.328 8.812 -8.586 1 95.38 13 ASP B O 1
ATOM 1296 N N . ILE B 1 14 ? -12.039 7.523 -7.281 1 94.06 14 ILE B N 1
ATOM 1297 C CA . ILE B 1 14 ? -12.195 8.398 -6.129 1 94.06 14 ILE B CA 1
ATOM 1298 C C . ILE B 1 14 ? -11.617 9.781 -6.449 1 94.06 14 ILE B C 1
ATOM 1300 O O . ILE B 1 14 ? -12.266 10.805 -6.203 1 94.06 14 ILE B O 1
ATOM 1304 N N . LEU B 1 15 ? -10.453 9.805 -7.051 1 93.94 15 LEU B N 1
ATOM 1305 C CA . LEU B 1 15 ? -9.789 11.062 -7.379 1 93.94 15 LEU B CA 1
ATOM 1306 C C . LEU B 1 15 ? -10.594 11.844 -8.414 1 93.94 15 LEU B C 1
ATOM 1308 O O . LEU B 1 15 ? -10.719 13.062 -8.32 1 93.94 15 LEU B O 1
ATOM 1312 N N . ALA B 1 16 ? -11.156 11.125 -9.383 1 93.75 16 ALA B N 1
ATOM 1313 C CA . ALA B 1 16 ? -11.914 11.766 -10.453 1 93.75 16 ALA B CA 1
ATOM 1314 C C . ALA B 1 16 ? -13.219 12.359 -9.93 1 93.75 16 ALA B C 1
ATOM 1316 O O . ALA B 1 16 ? -13.719 13.352 -10.461 1 93.75 16 ALA B O 1
ATOM 1317 N N . SER B 1 17 ? -13.727 11.734 -8.906 1 94.06 17 SER B N 1
ATOM 1318 C CA . SER B 1 17 ? -15.016 12.156 -8.375 1 94.06 17 SER B CA 1
ATOM 1319 C C . SER B 1 17 ? -14.852 13.266 -7.344 1 94.06 17 SER B C 1
ATOM 1321 O O . SER B 1 17 ? -15.82 13.945 -6.992 1 94.06 17 SER B O 1
ATOM 1323 N N . ALA B 1 18 ? -13.656 13.375 -6.816 1 86.56 18 ALA B N 1
ATOM 1324 C CA . ALA B 1 18 ? -13.391 14.391 -5.797 1 86.56 18 ALA B CA 1
ATOM 1325 C C . ALA B 1 18 ? -13.375 15.789 -6.402 1 86.56 18 ALA B C 1
ATOM 1327 O O . ALA B 1 18 ? -12.891 15.984 -7.516 1 86.56 18 ALA B O 1
ATOM 1328 N N . SER B 1 19 ? -13.922 16.719 -5.672 1 85.88 19 SER B N 1
ATOM 1329 C CA . SER B 1 19 ? -13.836 18.109 -6.105 1 85.88 19 SER B CA 1
ATOM 1330 C C . SER B 1 19 ? -12.383 18.562 -6.172 1 85.88 19 SER B C 1
ATOM 1332 O O . SER B 1 19 ? -11.539 18.109 -5.395 1 85.88 19 SER B O 1
ATOM 1334 N N . PRO B 1 20 ? -12.094 19.422 -7.145 1 79.62 20 PRO B N 1
ATOM 1335 C CA . PRO B 1 20 ? -10.711 19.875 -7.277 1 79.62 20 PRO B CA 1
ATOM 1336 C C . PRO B 1 20 ? -10.164 20.484 -5.988 1 79.62 20 PRO B C 1
ATOM 1338 O O . PRO B 1 20 ? -8.953 20.469 -5.766 1 79.62 20 PRO B O 1
ATOM 1341 N N . ASP B 1 21 ? -11.047 20.891 -5.141 1 76.56 21 ASP B N 1
ATOM 1342 C CA . ASP B 1 21 ? -10.609 21.578 -3.93 1 76.56 21 ASP B CA 1
ATOM 1343 C C . ASP B 1 21 ? -10.578 20.609 -2.742 1 76.56 21 ASP B C 1
ATOM 1345 O O . ASP B 1 21 ? -10.117 20.984 -1.656 1 76.56 21 ASP B O 1
ATOM 1349 N N . GLU B 1 22 ? -11.078 19.453 -2.982 1 76.81 22 GLU B N 1
ATOM 1350 C CA . GLU B 1 22 ? -11.078 18.469 -1.896 1 76.81 22 GLU B CA 1
ATOM 1351 C C . GLU B 1 22 ? -9.664 18.016 -1.565 1 76.81 22 GLU B C 1
ATOM 1353 O O . GLU B 1 22 ? -8.898 17.641 -2.459 1 76.81 22 GLU B O 1
ATOM 1358 N N . ARG B 1 23 ? -9.227 18.203 -0.353 1 78.5 23 ARG B N 1
ATOM 1359 C CA . ARG B 1 23 ? -7.883 17.875 0.109 1 78.5 23 ARG B CA 1
ATOM 1360 C C . ARG B 1 23 ? -7.93 16.953 1.32 1 78.5 23 ARG B C 1
ATOM 1362 O O . ARG B 1 23 ? -9.008 16.703 1.873 1 78.5 23 ARG B O 1
ATOM 1369 N N . GLY B 1 24 ? -6.785 16.375 1.724 1 79.81 24 GLY B N 1
ATOM 1370 C CA . GLY B 1 24 ? -6.734 15.461 2.854 1 79.81 24 GLY B CA 1
ATOM 1371 C C . GLY B 1 24 ? -7.094 14.039 2.484 1 79.81 24 GLY B C 1
ATOM 1372 O O . GLY B 1 24 ? -6.855 13.602 1.356 1 79.81 24 GLY B O 1
ATOM 1373 N N . ALA B 1 25 ? -7.594 13.32 3.494 1 81.75 25 ALA B N 1
ATOM 1374 C CA . ALA B 1 25 ? -7.941 11.922 3.258 1 81.75 25 ALA B CA 1
ATOM 1375 C C . ALA B 1 25 ? -9.219 11.805 2.426 1 81.75 25 ALA B C 1
ATOM 1377 O O . ALA B 1 25 ? -10.305 12.148 2.895 1 81.75 25 ALA B O 1
ATOM 1378 N N . LEU B 1 26 ? -9.07 11.344 1.286 1 84.94 26 LEU B N 1
ATOM 1379 C CA . LEU B 1 26 ? -10.203 11.188 0.378 1 84.94 26 LEU B CA 1
ATOM 1380 C C . LEU B 1 26 ? -10.852 9.82 0.558 1 84.94 26 LEU B C 1
ATOM 1382 O O . LEU B 1 26 ? -12 9.609 0.147 1 84.94 26 LEU B O 1
ATOM 1386 N N . TRP B 1 27 ? -10.148 8.898 1.111 1 87.44 27 TRP B N 1
ATOM 1387 C CA . TRP B 1 27 ? -10.586 7.523 1.347 1 87.44 27 TRP B CA 1
ATOM 1388 C C . TRP B 1 27 ? -9.742 6.867 2.438 1 87.44 27 TRP B C 1
ATOM 1390 O O . TRP B 1 27 ? -8.555 7.172 2.584 1 87.44 27 TRP B O 1
ATOM 1400 N N . HIS B 1 28 ? -10.312 5.996 3.238 1 88.12 28 HIS B N 1
ATOM 1401 C CA . HIS B 1 28 ? -9.594 5.184 4.207 1 88.12 28 HIS B CA 1
ATOM 1402 C C . HIS B 1 28 ? -10.141 3.766 4.262 1 88.12 28 HIS B C 1
ATOM 1404 O O . HIS B 1 28 ? -11.344 3.553 4.055 1 88.12 28 HIS B O 1
ATOM 1410 N N . LEU B 1 29 ? -9.266 2.83 4.508 1 87.56 29 LEU B N 1
ATOM 1411 C CA . LEU B 1 29 ? -9.68 1.455 4.762 1 87.56 29 LEU B CA 1
ATOM 1412 C C . LEU B 1 29 ? -10.461 1.354 6.066 1 87.56 29 LEU B C 1
ATOM 1414 O O . LEU B 1 29 ? -9.961 1.735 7.129 1 87.56 29 LEU B O 1
ATOM 1418 N N . ALA B 1 30 ? -11.719 0.78 6.004 1 83 30 ALA B N 1
ATOM 1419 C CA . ALA B 1 30 ? -12.586 0.858 7.176 1 83 30 ALA B CA 1
ATOM 1420 C C . ALA B 1 30 ? -13.172 -0.509 7.516 1 83 30 ALA B C 1
ATOM 1422 O O . ALA B 1 30 ? -14.055 -0.618 8.367 1 83 30 ALA B O 1
ATOM 1423 N N . GLU B 1 31 ? -12.688 -1.504 6.875 1 84.12 31 GLU B N 1
ATOM 1424 C CA . GLU B 1 31 ? -13.242 -2.834 7.105 1 84.12 31 GLU B CA 1
ATOM 1425 C C . GLU B 1 31 ? -13.062 -3.258 8.562 1 84.12 31 GLU B C 1
ATOM 1427 O O . GLU B 1 31 ? -12.008 -3.033 9.156 1 84.12 31 GLU B O 1
ATOM 1432 N N . ALA B 1 32 ? -14.156 -3.795 9.125 1 82.25 32 ALA B N 1
ATOM 1433 C CA . ALA B 1 32 ? -14.062 -4.34 10.477 1 82.25 32 ALA B CA 1
ATOM 1434 C C . ALA B 1 32 ? -13.07 -5.5 10.531 1 82.25 32 ALA B C 1
ATOM 1436 O O . ALA B 1 32 ? -13.031 -6.332 9.625 1 82.25 32 ALA B O 1
ATOM 1437 N N . GLY B 1 33 ? -12.297 -5.566 11.555 1 82.5 33 GLY B N 1
ATOM 1438 C CA . GLY B 1 33 ? -11.375 -6.668 11.75 1 82.5 33 GLY B CA 1
ATOM 1439 C C . GLY B 1 33 ? -10.094 -6.531 10.945 1 82.5 33 GLY B C 1
ATOM 1440 O O . GLY B 1 33 ? -9.25 -7.426 10.953 1 82.5 33 GLY B O 1
ATOM 1441 N N . ARG B 1 34 ? -10 -5.41 10.289 1 85.19 34 ARG B N 1
ATOM 1442 C CA . ARG B 1 34 ? -8.828 -5.18 9.453 1 85.19 34 ARG B CA 1
ATOM 1443 C C . ARG B 1 34 ? -7.555 -5.172 10.297 1 85.19 34 ARG B C 1
ATOM 1445 O O . ARG B 1 34 ? -7.57 -4.746 11.453 1 85.19 34 ARG B O 1
ATOM 1452 N N . GLU B 1 35 ? -6.48 -5.613 9.648 1 89.44 35 GLU B N 1
ATOM 1453 C CA . GLU B 1 35 ? -5.172 -5.602 10.297 1 89.44 35 GLU B CA 1
ATOM 1454 C C . GLU B 1 35 ? -4.363 -4.375 9.875 1 89.44 35 GLU B C 1
ATOM 1456 O O . GLU B 1 35 ? -3.354 -4.047 10.5 1 89.44 35 GLU B O 1
ATOM 1461 N N . LEU B 1 36 ? -4.82 -3.768 8.82 1 90.69 36 LEU B N 1
ATOM 1462 C CA . LEU B 1 36 ? -4.117 -2.629 8.242 1 90.69 36 LEU B CA 1
ATOM 1463 C C . LEU B 1 36 ? -5.02 -1.4 8.188 1 90.69 36 LEU B C 1
ATOM 1465 O O . LEU B 1 36 ? -6.246 -1.526 8.148 1 90.69 36 LEU B O 1
ATOM 1469 N N . ASP B 1 37 ? -4.395 -0.32 8.297 1 87.19 37 ASP B N 1
ATOM 1470 C CA . ASP B 1 37 ? -5.027 0.934 7.898 1 87.19 37 ASP B CA 1
ATOM 1471 C C . ASP B 1 37 ? -4.41 1.479 6.613 1 87.19 37 ASP B C 1
ATOM 1473 O O . ASP B 1 37 ? -3.219 1.28 6.359 1 87.19 37 ASP B O 1
ATOM 1477 N N . ALA B 1 38 ? -5.191 2.08 5.797 1 92.25 38 ALA B N 1
ATOM 1478 C CA . ALA B 1 38 ? -4.754 2.697 4.547 1 92.25 38 ALA B CA 1
ATOM 1479 C C . ALA B 1 38 ? -5.562 3.957 4.25 1 92.25 38 ALA B C 1
ATOM 1481 O O . ALA B 1 38 ? -6.77 4.004 4.504 1 92.25 38 ALA B O 1
ATOM 1482 N N . ASN B 1 39 ? -4.852 4.984 3.701 1 88.56 39 ASN B N 1
ATOM 1483 C CA . ASN B 1 39 ? -5.492 6.258 3.381 1 88.56 39 ASN B CA 1
ATOM 1484 C C . ASN B 1 39 ? -5.043 6.785 2.021 1 88.56 39 ASN B C 1
ATOM 1486 O O . ASN B 1 39 ? -3.863 6.703 1.68 1 88.56 39 ASN B O 1
ATOM 1490 N N . LEU B 1 40 ? -6.07 7.211 1.302 1 92 40 LEU B N 1
ATOM 1491 C CA . LEU B 1 40 ? -5.777 8.039 0.135 1 92 40 LEU B CA 1
ATOM 1492 C C . LEU B 1 40 ? -5.793 9.516 0.497 1 92 40 LEU B C 1
ATOM 1494 O O . LEU B 1 40 ? -6.832 10.047 0.898 1 92 40 LEU B O 1
ATOM 1498 N N . VAL B 1 41 ? -4.641 10.188 0.28 1 88.75 41 VAL B N 1
ATOM 1499 C CA . VAL B 1 41 ? -4.52 11.57 0.744 1 88.75 41 VAL B CA 1
ATOM 1500 C C . VAL B 1 41 ? -4.121 12.469 -0.419 1 88.75 41 VAL B C 1
ATOM 1502 O O . VAL B 1 41 ? -3.254 12.117 -1.222 1 88.75 41 VAL B O 1
ATOM 1505 N N . ARG B 1 42 ? -4.742 13.578 -0.468 1 89.88 42 ARG B N 1
ATOM 1506 C CA . ARG B 1 42 ? -4.398 14.586 -1.463 1 89.88 42 ARG B CA 1
ATOM 1507 C C . ARG B 1 42 ? -3.947 15.883 -0.795 1 89.88 42 ARG B C 1
ATOM 1509 O O . ARG B 1 42 ? -4.66 16.438 0.045 1 89.88 42 ARG B O 1
ATOM 1516 N N . LEU B 1 43 ? -2.764 16.328 -1.128 1 87.88 43 LEU B N 1
ATOM 1517 C CA . LEU B 1 43 ? -2.252 17.641 -0.744 1 87.88 43 LEU B CA 1
ATOM 1518 C C . LEU B 1 43 ? -2.283 18.594 -1.926 1 87.88 43 LEU B C 1
ATOM 1520 O O . LEU B 1 43 ? -1.729 18.297 -2.988 1 87.88 43 LEU B O 1
ATOM 1524 N N . PRO B 1 44 ? -2.961 19.703 -1.75 1 85.25 44 PRO B N 1
ATOM 1525 C CA . PRO B 1 44 ? -2.963 20.672 -2.842 1 85.25 44 PRO B CA 1
ATOM 1526 C C . PRO B 1 44 ? -1.576 21.25 -3.117 1 85.25 44 PRO B C 1
ATOM 1528 O O . PRO B 1 44 ? -0.648 21.047 -2.332 1 85.25 44 PRO B O 1
ATOM 1531 N N . ALA B 1 45 ? -1.532 21.938 -4.309 1 90.38 45 ALA B N 1
ATOM 1532 C CA . ALA B 1 45 ? -0.275 22.547 -4.73 1 90.38 45 ALA B CA 1
ATOM 1533 C C . ALA B 1 45 ? 0.308 23.422 -3.623 1 90.38 45 ALA B C 1
ATOM 1535 O O . ALA B 1 45 ? -0.383 24.297 -3.076 1 90.38 45 ALA B O 1
ATOM 1536 N N . GLY B 1 46 ? 1.556 23.078 -3.24 1 85.81 46 GLY B N 1
ATOM 1537 C CA . GLY B 1 46 ? 2.293 23.922 -2.305 1 85.81 46 GLY B CA 1
ATOM 1538 C C . GLY B 1 46 ? 1.916 23.672 -0.857 1 85.81 46 GLY B C 1
ATOM 1539 O O . GLY B 1 46 ? 2.496 24.266 0.054 1 85.81 46 GLY B O 1
ATOM 1540 N N . ALA B 1 47 ? 0.992 22.766 -0.602 1 79.69 47 ALA B N 1
ATOM 1541 C CA . ALA B 1 47 ? 0.584 22.453 0.764 1 79.69 47 ALA B CA 1
ATOM 1542 C C . ALA B 1 47 ? 1.671 21.672 1.493 1 79.69 47 ALA B C 1
ATOM 1544 O O . ALA B 1 47 ? 2.5 21.016 0.861 1 79.69 47 ALA B O 1
ATOM 1545 N N . GLU B 1 48 ? 1.641 21.844 2.844 1 78.56 48 GLU B N 1
ATOM 1546 C CA . GLU B 1 48 ? 2.643 21.156 3.656 1 78.56 48 GLU B CA 1
ATOM 1547 C C . GLU B 1 48 ? 2.004 20.484 4.867 1 78.56 48 GLU B C 1
ATOM 1549 O O . GLU B 1 48 ? 1.046 21 5.441 1 78.56 48 GLU B O 1
ATOM 1554 N N . VAL B 1 49 ? 2.453 19.234 5.094 1 70.62 49 VAL B N 1
ATOM 1555 C CA . VAL B 1 49 ? 2.266 18.625 6.406 1 70.62 49 VAL B CA 1
ATOM 1556 C C . VAL B 1 49 ? 3.465 18.938 7.297 1 70.62 49 VAL B C 1
ATOM 1558 O O . VAL B 1 49 ? 4.59 18.531 7 1 70.62 49 VAL B O 1
ATOM 1561 N N . GLY B 1 50 ? 3.215 19.688 8.328 1 70.25 50 GLY B N 1
ATOM 1562 C CA . GLY B 1 50 ? 4.293 20.141 9.195 1 70.25 50 GLY B CA 1
ATOM 1563 C C . GLY B 1 50 ? 5.055 19 9.844 1 70.25 50 GLY B C 1
ATOM 1564 O O . GLY B 1 50 ? 4.621 17.844 9.789 1 70.25 50 GLY B O 1
ATOM 1565 N N . VAL B 1 51 ? 6.18 19.406 10.477 1 68.69 51 VAL B N 1
ATOM 1566 C CA . VAL B 1 51 ? 7.039 18.406 11.109 1 68.69 51 VAL B CA 1
ATOM 1567 C C . VAL B 1 51 ? 6.258 17.656 12.188 1 68.69 51 VAL B C 1
ATOM 1569 O O . VAL B 1 51 ? 5.602 18.281 13.031 1 68.69 51 VAL B O 1
ATOM 1572 N N . HIS B 1 52 ? 6.207 16.391 12.062 1 70.06 52 HIS B N 1
ATOM 1573 C CA . HIS B 1 52 ? 5.574 15.531 13.062 1 70.06 52 HIS B CA 1
ATOM 1574 C C . HIS B 1 52 ? 6.324 14.211 13.211 1 70.06 52 HIS B C 1
ATOM 1576 O O . HIS B 1 52 ? 7.164 13.875 12.375 1 70.06 52 HIS B O 1
ATOM 1582 N N . GLN B 1 53 ? 6.133 13.672 14.438 1 68.25 53 GLN B N 1
ATOM 1583 C CA . GLN B 1 53 ? 6.723 12.359 14.688 1 68.25 53 GLN B CA 1
ATOM 1584 C C . GLN B 1 53 ? 5.648 11.297 14.891 1 68.25 53 GLN B C 1
ATOM 1586 O O . GLN B 1 53 ? 4.664 11.523 15.594 1 68.25 53 GLN B O 1
ATOM 1591 N N . GLU B 1 54 ? 5.734 10.281 14.039 1 68.44 54 GLU B N 1
ATOM 1592 C CA . GLU B 1 54 ? 4.941 9.086 14.32 1 68.44 54 GLU B CA 1
ATOM 1593 C C . GLU B 1 54 ? 5.684 8.141 15.258 1 68.44 54 GLU B C 1
ATOM 1595 O O . GLU B 1 54 ? 6.715 7.574 14.891 1 68.44 54 GLU B O 1
ATOM 1600 N N . ASP B 1 55 ? 5.086 7.93 16.359 1 65.94 55 ASP B N 1
ATOM 1601 C CA . ASP B 1 55 ? 5.855 7.25 17.391 1 65.94 55 ASP B CA 1
ATOM 1602 C C . ASP B 1 55 ? 5.582 5.746 17.375 1 65.94 55 ASP B C 1
ATOM 1604 O O . ASP B 1 55 ? 6.371 4.961 17.906 1 65.94 55 ASP B O 1
ATOM 1608 N N . VAL B 1 56 ? 4.566 5.395 16.734 1 70 56 VAL B N 1
ATOM 1609 C CA . VAL B 1 56 ? 4.102 4.039 17.016 1 70 56 VAL B CA 1
ATOM 1610 C C . VAL B 1 56 ? 4.234 3.176 15.773 1 70 56 VAL B C 1
ATOM 1612 O O . VAL B 1 56 ? 4.574 1.993 15.859 1 70 56 VAL B O 1
ATOM 1615 N N . LEU B 1 57 ? 4.023 3.807 14.633 1 82.31 57 LEU B N 1
ATOM 1616 C CA . LEU B 1 57 ? 3.826 2.932 13.484 1 82.31 57 LEU B CA 1
ATOM 1617 C C . LEU B 1 57 ? 4.82 3.256 12.375 1 82.31 57 LEU B C 1
ATOM 1619 O O . LEU B 1 57 ? 5.145 4.426 12.148 1 82.31 57 LEU B O 1
ATOM 1623 N N . ASP B 1 58 ? 5.281 2.158 11.703 1 87.94 58 ASP B N 1
ATOM 1624 C CA . ASP B 1 58 ? 5.875 2.33 10.383 1 87.94 58 ASP B CA 1
ATOM 1625 C C . ASP B 1 58 ? 4.809 2.643 9.336 1 87.94 58 ASP B C 1
ATOM 1627 O O . ASP B 1 58 ? 3.717 2.068 9.367 1 87.94 58 ASP B O 1
ATOM 1631 N N . VAL B 1 59 ? 5.184 3.568 8.492 1 91.19 59 VAL B N 1
ATOM 1632 C CA . VAL B 1 59 ? 4.238 3.902 7.438 1 91.19 59 VAL B CA 1
ATOM 1633 C C . VAL B 1 59 ? 4.883 3.67 6.07 1 91.19 59 VAL B C 1
ATOM 1635 O O . VAL B 1 59 ? 6.035 4.055 5.852 1 91.19 59 VAL B O 1
ATOM 1638 N N . LEU B 1 60 ? 4.18 2.92 5.223 1 94.69 60 LEU B N 1
ATOM 1639 C CA . LEU B 1 60 ? 4.512 2.844 3.805 1 94.69 60 LEU B CA 1
ATOM 1640 C C . LEU B 1 60 ? 3.736 3.885 3.008 1 94.69 60 LEU B C 1
ATOM 1642 O O . LEU B 1 60 ? 2.506 3.941 3.084 1 94.69 60 LEU B O 1
ATOM 1646 N N . LEU B 1 61 ? 4.438 4.758 2.328 1 95.44 61 LEU B N 1
ATOM 1647 C CA . LEU B 1 61 ? 3.84 5.805 1.505 1 95.44 61 LEU B CA 1
ATOM 1648 C C . LEU B 1 61 ? 4.109 5.551 0.025 1 95.44 61 LEU B C 1
ATOM 165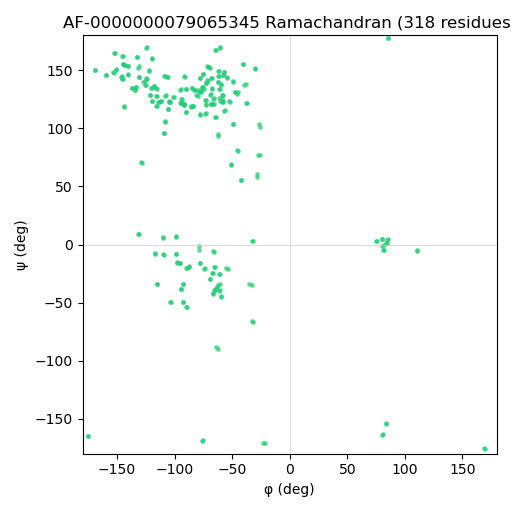0 O O . LEU B 1 61 ? 5.254 5.324 -0.373 1 95.44 61 LEU B O 1
ATOM 1654 N N . VAL B 1 62 ? 3.066 5.473 -0.786 1 97.56 62 VAL B N 1
ATOM 1655 C CA . VAL B 1 62 ? 3.176 5.293 -2.23 1 97.56 62 VAL B CA 1
ATOM 1656 C C . VAL B 1 62 ? 2.609 6.52 -2.945 1 97.56 62 VAL B C 1
ATOM 1658 O O . VAL B 1 62 ? 1.418 6.816 -2.83 1 97.56 62 VAL B O 1
ATOM 1661 N N . VAL B 1 63 ? 3.457 7.184 -3.709 1 97.94 63 VAL B N 1
ATOM 1662 C CA . VAL B 1 63 ? 3.002 8.359 -4.438 1 97.94 63 VAL B CA 1
ATOM 1663 C C . VAL B 1 63 ? 2.201 7.934 -5.664 1 97.94 63 VAL B C 1
ATOM 1665 O O . VAL B 1 63 ? 2.648 7.086 -6.441 1 97.94 63 VAL B O 1
ATOM 1668 N N . LEU B 1 64 ? 1.041 8.555 -5.824 1 96.81 64 LEU B N 1
ATOM 1669 C CA . LEU B 1 64 ? 0.179 8.211 -6.949 1 96.81 64 LEU B CA 1
ATOM 1670 C C . LEU B 1 64 ? 0.25 9.281 -8.031 1 96.81 64 LEU B C 1
ATOM 1672 O O . LEU B 1 64 ? 0.41 8.969 -9.211 1 96.81 64 LEU B O 1
ATOM 1676 N N . GLU B 1 65 ? 0.095 10.508 -7.617 1 96.12 65 GLU B N 1
ATOM 1677 C CA . GLU B 1 65 ? 0.106 11.641 -8.539 1 96.12 65 GLU B CA 1
ATOM 1678 C C . GLU B 1 65 ? 0.849 12.828 -7.941 1 96.12 65 GLU B C 1
ATOM 1680 O O . GLU B 1 65 ? 0.916 12.977 -6.719 1 96.12 65 GLU B O 1
ATOM 1685 N N . GLY B 1 66 ? 1.375 13.633 -8.914 1 96.5 66 GLY B N 1
ATOM 1686 C CA . GLY B 1 66 ? 2.039 14.852 -8.477 1 96.5 66 GLY B CA 1
ATOM 1687 C C . GLY B 1 66 ? 3.457 14.617 -7.988 1 96.5 66 GLY B C 1
ATOM 1688 O O . GLY B 1 66 ? 4.129 13.688 -8.438 1 96.5 66 GLY B O 1
ATOM 1689 N N . ALA B 1 67 ? 3.898 15.602 -7.309 1 96.94 67 ALA B N 1
ATOM 1690 C CA . ALA B 1 67 ? 5.258 15.57 -6.777 1 96.94 67 ALA B CA 1
ATOM 1691 C C . ALA B 1 67 ? 5.34 16.266 -5.426 1 96.94 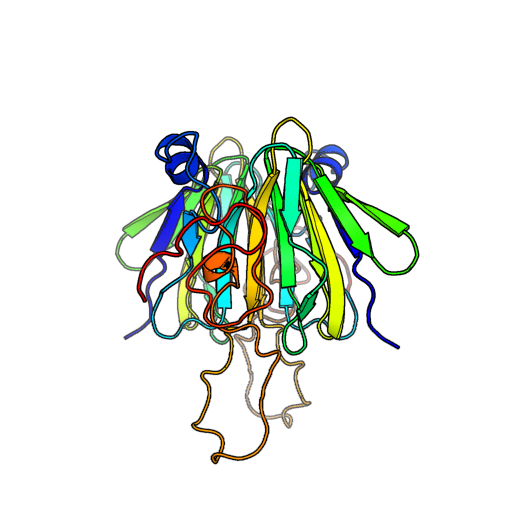67 ALA B C 1
ATOM 1693 O O . ALA B 1 67 ? 4.438 17.031 -5.059 1 96.94 67 ALA B O 1
ATOM 1694 N N . GLY B 1 68 ? 6.438 15.945 -4.723 1 96.44 68 GLY B N 1
ATOM 1695 C CA . GLY B 1 68 ? 6.641 16.562 -3.424 1 96.44 68 GLY B CA 1
ATOM 1696 C C . GLY B 1 68 ? 7.969 16.203 -2.789 1 96.44 68 GLY B C 1
ATOM 1697 O O . GLY B 1 68 ? 8.906 15.797 -3.48 1 96.44 68 GLY B O 1
ATOM 1698 N N . ARG B 1 69 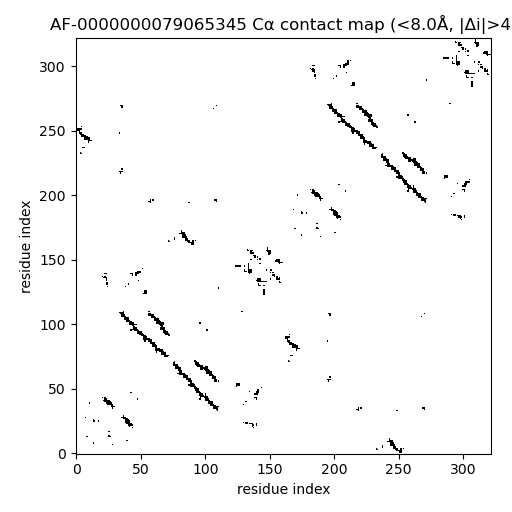? 7.969 16.516 -1.454 1 95.62 69 ARG B N 1
ATOM 1699 C CA . ARG B 1 69 ? 9.18 16.219 -0.705 1 95.62 69 ARG B CA 1
ATOM 1700 C C . ARG B 1 69 ? 8.859 15.82 0.731 1 95.62 69 ARG B C 1
ATOM 1702 O O . ARG B 1 69 ? 7.871 16.297 1.302 1 95.62 69 ARG B O 1
ATOM 1709 N N . VAL B 1 70 ? 9.656 14.906 1.209 1 92.12 70 VAL B N 1
ATOM 1710 C CA . VAL B 1 70 ? 9.695 14.641 2.645 1 92.12 70 VAL B CA 1
ATOM 1711 C C . VAL B 1 70 ? 10.969 15.219 3.244 1 92.12 70 VAL B C 1
ATOM 1713 O O . VAL B 1 70 ? 12.078 14.859 2.834 1 92.12 70 VAL B O 1
ATOM 1716 N N . ARG B 1 71 ? 10.789 16.141 4.109 1 88.75 71 ARG B N 1
ATOM 1717 C CA . ARG B 1 71 ? 11.938 16.688 4.824 1 88.75 71 ARG B CA 1
ATOM 1718 C C . ARG B 1 71 ? 12.297 15.812 6.023 1 88.75 71 ARG B C 1
ATOM 1720 O O . ARG B 1 71 ? 11.445 15.5 6.855 1 88.75 71 ARG B O 1
ATOM 1727 N N . VAL B 1 72 ? 13.578 15.281 5.957 1 83.19 72 VAL B N 1
ATOM 1728 C CA . VAL B 1 72 ? 14.086 14.453 7.047 1 83.19 72 VAL B CA 1
ATOM 1729 C C . VAL B 1 72 ? 15.336 15.109 7.645 1 83.19 72 VAL B C 1
ATOM 1731 O O . VAL B 1 72 ? 15.867 16.062 7.09 1 83.19 72 VAL B O 1
ATOM 1734 N N . GLY B 1 73 ? 15.727 14.727 8.938 1 73.88 73 GLY B N 1
ATOM 1735 C CA . GLY B 1 73 ? 16.969 15.242 9.477 1 73.88 73 GLY B CA 1
ATOM 1736 C C . GLY B 1 73 ? 18.141 15.086 8.531 1 73.88 73 GLY B C 1
ATOM 1737 O O . GLY B 1 73 ? 18.438 13.977 8.078 1 73.88 73 GLY B O 1
ATOM 1738 N N . GLY B 1 74 ? 18.516 16.188 7.914 1 71.69 74 GLY B N 1
ATOM 1739 C CA . GLY B 1 74 ? 19.734 16.141 7.113 1 71.69 74 GLY B CA 1
ATOM 1740 C C . GLY B 1 74 ? 19.469 16.25 5.625 1 71.69 74 GLY B C 1
ATOM 1741 O O . GLY B 1 74 ? 20.406 16.219 4.82 1 71.69 74 GLY B O 1
ATOM 1742 N N . GLY B 1 75 ? 18.203 16.266 5.258 1 83.75 75 GLY B N 1
ATOM 1743 C CA . GLY B 1 75 ? 17.984 16.422 3.83 1 83.75 75 GLY B CA 1
ATOM 1744 C C . GLY B 1 75 ? 16.547 16.156 3.412 1 83.75 75 GLY B C 1
ATOM 1745 O O . GLY B 1 75 ? 15.633 16.172 4.246 1 83.75 75 GLY B O 1
ATOM 1746 N N . ASP B 1 76 ? 16.344 16.203 2.039 1 91.25 76 ASP B N 1
ATOM 1747 C CA . ASP B 1 76 ? 15 16.047 1.479 1 91.25 76 ASP B CA 1
ATOM 1748 C C . ASP B 1 76 ? 14.93 14.805 0.585 1 91.25 76 ASP B C 1
ATOM 1750 O O . ASP B 1 76 ? 15.875 14.516 -0.153 1 91.25 76 ASP B O 1
ATOM 1754 N N . ILE B 1 77 ? 13.883 14.086 0.755 1 93 77 ILE B N 1
ATOM 1755 C CA . ILE B 1 77 ? 13.523 13.016 -0.169 1 93 77 ILE B CA 1
ATOM 1756 C C . ILE B 1 77 ? 12.539 13.539 -1.213 1 93 77 ILE B C 1
ATOM 1758 O O . ILE B 1 77 ? 11.484 14.07 -0.867 1 93 77 ILE B O 1
ATOM 1762 N N . VAL B 1 78 ? 12.906 13.359 -2.436 1 95.38 78 VAL B N 1
ATOM 1763 C CA . VAL B 1 78 ? 12.031 13.805 -3.516 1 95.38 78 VAL B CA 1
ATOM 1764 C C . VAL B 1 78 ? 11 12.727 -3.822 1 95.38 78 VAL B C 1
ATOM 1766 O O . VAL B 1 78 ? 11.328 11.547 -3.902 1 95.38 78 VAL B O 1
ATOM 1769 N N . LEU B 1 79 ? 9.781 13.211 -3.947 1 96.5 79 LEU B N 1
ATOM 1770 C CA . LEU B 1 79 ? 8.672 12.312 -4.254 1 96.5 79 LEU B CA 1
ATOM 1771 C C . LEU B 1 79 ? 8.195 12.508 -5.688 1 96.5 79 LEU B C 1
ATOM 1773 O O . LEU B 1 79 ? 7.988 13.641 -6.129 1 96.5 79 LEU B O 1
ATOM 1777 N N . SER B 1 80 ? 8.102 11.5 -6.398 1 96.94 80 SER B N 1
ATOM 1778 C CA . SER B 1 80 ? 7.504 11.43 -7.727 1 96.94 80 SER B CA 1
ATOM 1779 C C . SER B 1 80 ? 6.555 10.242 -7.844 1 96.94 80 SER B C 1
ATOM 1781 O O . SER B 1 80 ? 6.562 9.352 -6.996 1 96.94 80 SER B O 1
ATOM 1783 N N . PRO B 1 81 ? 5.688 10.281 -8.82 1 96.62 81 PRO B N 1
ATOM 1784 C CA . PRO B 1 81 ? 4.734 9.172 -8.938 1 96.62 81 PRO B CA 1
ATOM 1785 C C . PRO B 1 81 ? 5.414 7.801 -8.875 1 96.62 81 PRO B C 1
ATOM 1787 O O . PRO B 1 81 ? 6.492 7.617 -9.438 1 96.62 81 PRO B O 1
ATOM 1790 N N . SER B 1 82 ? 4.82 6.875 -8.211 1 97 82 SER B N 1
ATOM 1791 C CA . SER B 1 82 ? 5.207 5.477 -8.055 1 97 82 SER B CA 1
ATOM 1792 C C . SER B 1 82 ? 6.367 5.328 -7.078 1 97 82 SER B C 1
ATOM 1794 O O . SER B 1 82 ? 6.891 4.227 -6.891 1 97 82 SER B O 1
ATOM 1796 N N . THR B 1 83 ? 6.824 6.414 -6.465 1 97 83 THR B N 1
ATOM 1797 C CA . THR B 1 83 ? 7.828 6.328 -5.414 1 97 83 THR B CA 1
ATOM 1798 C C . THR B 1 83 ? 7.25 5.676 -4.164 1 97 83 THR B C 1
ATOM 1800 O O . THR B 1 83 ? 6.133 5.996 -3.748 1 97 83 THR B O 1
ATOM 1803 N N . VAL B 1 84 ? 7.91 4.672 -3.633 1 97.12 84 VAL B N 1
ATOM 1804 C CA . VAL B 1 84 ? 7.574 4.023 -2.369 1 97.12 84 VAL B CA 1
ATOM 1805 C C . VAL B 1 84 ? 8.539 4.484 -1.28 1 97.12 84 VAL B C 1
ATOM 1807 O O . VAL B 1 84 ? 9.758 4.316 -1.411 1 97.12 84 VAL B O 1
ATOM 1810 N N . VAL B 1 85 ? 7.992 5.051 -0.213 1 95.06 85 VAL B N 1
ATOM 1811 C CA . VAL B 1 85 ? 8.797 5.59 0.875 1 95.06 85 VAL B CA 1
ATOM 1812 C C . VAL B 1 85 ? 8.453 4.875 2.18 1 95.06 85 VAL B C 1
ATOM 1814 O O . VAL B 1 85 ? 7.281 4.633 2.471 1 95.06 85 VAL B O 1
ATOM 1817 N N . TRP B 1 86 ? 9.453 4.535 2.861 1 92.31 86 TRP B N 1
ATOM 1818 C CA . TRP B 1 86 ? 9.289 4.023 4.219 1 92.31 86 TRP B CA 1
ATOM 1819 C C . TRP B 1 86 ? 9.453 5.141 5.246 1 92.31 86 TRP B C 1
ATOM 1821 O O . TRP B 1 86 ? 10.469 5.836 5.254 1 92.31 86 TRP B O 1
ATOM 1831 N N . LEU B 1 87 ? 8.438 5.312 6.004 1 89.19 87 LEU B N 1
ATOM 1832 C CA . LEU B 1 87 ? 8.469 6.23 7.137 1 89.19 87 LEU B CA 1
ATOM 1833 C C . LEU B 1 87 ? 8.461 5.461 8.453 1 89.19 87 LEU B C 1
ATOM 1835 O O . LEU B 1 87 ? 7.402 5.094 8.961 1 89.19 87 LEU B O 1
ATOM 1839 N N . PRO B 1 88 ? 9.664 5.246 9.008 1 87.38 88 PRO B N 1
ATOM 1840 C CA . PRO B 1 88 ? 9.734 4.445 10.234 1 87.38 88 PRO B CA 1
ATOM 1841 C C . PRO B 1 88 ? 9.141 5.16 11.445 1 87.38 88 PRO B C 1
ATOM 1843 O O . PRO B 1 88 ? 9.117 6.395 11.484 1 87.38 88 PRO B O 1
ATOM 1846 N N . ARG B 1 89 ? 8.695 4.273 12.32 1 82 89 ARG B N 1
ATOM 1847 C CA . ARG B 1 89 ? 8.211 4.84 13.578 1 82 89 ARG B CA 1
ATOM 1848 C C . ARG B 1 89 ? 9.305 5.648 14.273 1 82 89 ARG B C 1
ATOM 1850 O O . ARG B 1 89 ? 10.492 5.387 14.07 1 82 89 ARG B O 1
ATOM 1857 N N . THR B 1 90 ? 8.953 6.684 14.945 1 77 90 THR B N 1
ATOM 1858 C CA . THR B 1 90 ? 9.773 7.551 15.781 1 77 90 THR B CA 1
ATOM 1859 C C . THR B 1 90 ? 10.539 8.562 14.93 1 77 90 THR B C 1
ATOM 1861 O O . THR B 1 90 ? 11.273 9.398 15.461 1 77 90 THR B O 1
ATOM 1864 N N . SER B 1 91 ? 10.391 8.406 13.578 1 77.19 91 SER B N 1
ATOM 1865 C CA . SER B 1 91 ? 11.062 9.391 12.727 1 77.19 91 SER B CA 1
ATOM 1866 C C . SER B 1 91 ? 10.289 10.703 12.688 1 77.19 91 SER B C 1
ATOM 1868 O O . SER B 1 91 ? 9.055 10.703 12.75 1 77.19 91 SER B O 1
ATOM 1870 N N . ARG B 1 92 ? 11.094 11.773 12.648 1 77.62 92 ARG B N 1
ATOM 1871 C CA . ARG B 1 92 ? 10.516 13.094 12.375 1 77.62 92 ARG B CA 1
ATOM 1872 C C . ARG B 1 92 ? 10.492 13.383 10.883 1 77.62 92 ARG B C 1
ATOM 1874 O O . ARG B 1 92 ? 11.469 13.125 10.18 1 77.62 92 ARG B O 1
ATOM 1881 N N . ARG B 1 93 ? 9.32 13.891 10.445 1 80.31 93 ARG B N 1
ATOM 1882 C CA . ARG B 1 93 ? 9.195 14.102 9.008 1 80.31 93 ARG B CA 1
ATOM 1883 C C . ARG B 1 93 ? 8.203 15.219 8.711 1 80.31 93 ARG B C 1
ATOM 1885 O O . ARG B 1 93 ? 7.305 15.484 9.508 1 80.31 93 ARG B O 1
ATOM 1892 N N . ALA B 1 94 ? 8.477 15.891 7.637 1 82.25 94 ALA B N 1
ATOM 1893 C CA . ALA B 1 94 ? 7.535 16.844 7.055 1 82.25 94 ALA B CA 1
ATOM 1894 C C . ALA B 1 94 ? 7.305 16.547 5.574 1 82.25 94 ALA B C 1
ATOM 1896 O O . ALA B 1 94 ? 8.227 16.156 4.859 1 82.25 94 ALA B O 1
ATOM 1897 N N . LEU B 1 95 ? 6.055 16.688 5.188 1 88.06 95 LEU B N 1
ATOM 1898 C CA . LEU B 1 95 ? 5.699 16.422 3.797 1 88.06 95 LEU B CA 1
ATOM 1899 C C . LEU B 1 95 ? 5.207 17.688 3.111 1 88.06 95 LEU B C 1
ATOM 1901 O O . LEU B 1 95 ? 4.438 18.469 3.693 1 88.06 95 LEU B O 1
ATOM 1905 N N . SER B 1 96 ? 5.711 17.938 1.896 1 91 96 SER B N 1
ATOM 1906 C CA . SER B 1 96 ? 5.258 19.094 1.112 1 91 96 SER B CA 1
ATOM 1907 C C . SER B 1 96 ? 4.895 18.672 -0.31 1 91 96 SER B C 1
ATOM 1909 O O . SER B 1 96 ? 5.57 17.844 -0.912 1 91 96 SER B O 1
ATOM 1911 N N . ALA B 1 97 ? 3.818 19.359 -0.826 1 93.19 97 ALA B N 1
ATOM 1912 C CA . ALA B 1 97 ? 3.404 19.125 -2.205 1 93.19 97 ALA B CA 1
ATOM 1913 C C . ALA B 1 97 ? 4.094 20.094 -3.162 1 93.19 97 ALA B C 1
ATOM 1915 O O . ALA B 1 97 ? 4.344 21.25 -2.811 1 93.19 97 ALA B O 1
ATOM 1916 N N . GLY B 1 98 ? 4.414 19.625 -4.34 1 95.19 98 GLY B N 1
ATOM 1917 C CA . GLY B 1 98 ? 4.891 20.484 -5.414 1 95.19 98 GLY B CA 1
ATOM 1918 C C . GLY B 1 98 ? 3.789 21.297 -6.055 1 95.19 98 GLY B C 1
ATOM 1919 O O . GLY B 1 98 ? 2.672 21.359 -5.539 1 95.19 98 GLY B O 1
ATOM 1920 N N . PRO B 1 99 ? 4.133 21.906 -7.18 1 94.94 99 PRO B N 1
ATOM 1921 C CA . PRO B 1 99 ? 3.199 22.828 -7.828 1 94.94 99 PRO B CA 1
ATOM 1922 C C . PRO B 1 99 ? 1.965 22.125 -8.383 1 94.94 99 PRO B C 1
ATOM 1924 O O . PRO B 1 99 ? 0.927 22.766 -8.594 1 94.94 99 PRO B O 1
ATOM 1927 N N . ASP B 1 100 ? 2.059 20.859 -8.68 1 94.31 100 ASP B N 1
ATOM 1928 C CA . ASP B 1 100 ? 0.919 20.141 -9.227 1 94.31 100 ASP B CA 1
ATOM 1929 C C . ASP B 1 100 ? 0.198 19.344 -8.141 1 94.31 100 ASP B C 1
ATOM 1931 O O . ASP B 1 100 ? -0.637 18.484 -8.445 1 94.31 100 ASP B O 1
ATOM 1935 N N . GLY B 1 101 ? 0.625 19.562 -6.926 1 94.88 101 GLY B N 1
ATOM 1936 C CA . GLY B 1 101 ? 0.03 18.812 -5.832 1 94.88 101 GLY B CA 1
ATOM 1937 C C . GLY B 1 101 ? 0.681 17.453 -5.617 1 94.88 101 GLY B C 1
ATOM 1938 O O . GLY B 1 101 ? 1.667 17.125 -6.277 1 94.88 101 GLY B O 1
ATOM 1939 N N . LEU B 1 102 ? 0.162 16.812 -4.598 1 94.75 102 LEU B N 1
ATOM 1940 C CA . LEU B 1 102 ? 0.676 15.492 -4.234 1 94.75 102 LEU B CA 1
ATOM 1941 C C . LEU B 1 102 ? -0.448 14.594 -3.734 1 94.75 102 LEU B C 1
ATOM 1943 O O . LEU B 1 102 ? -1.19 14.961 -2.824 1 94.75 102 LEU B O 1
ATOM 1947 N N . THR B 1 103 ? -0.667 13.516 -4.406 1 96 103 THR B N 1
ATOM 1948 C CA . THR B 1 103 ? -1.606 12.484 -3.992 1 96 103 THR B CA 1
ATOM 1949 C C . THR B 1 103 ? -0.876 11.172 -3.697 1 96 103 THR B C 1
ATOM 1951 O O . THR B 1 103 ? -0.05 10.727 -4.496 1 96 103 THR B O 1
ATOM 1954 N N . TYR B 1 104 ? -1.156 10.648 -2.482 1 96.06 104 TYR B N 1
ATOM 1955 C CA . TYR B 1 104 ? -0.422 9.445 -2.107 1 96.06 104 TYR B CA 1
ATOM 1956 C C . TYR B 1 104 ? -1.297 8.508 -1.288 1 96.06 104 TYR B C 1
ATOM 1958 O O . TYR B 1 104 ? -2.326 8.922 -0.746 1 96.06 104 TYR B O 1
ATOM 1966 N N . LEU B 1 105 ? -0.962 7.203 -1.316 1 96.06 105 LEU B N 1
ATOM 1967 C CA . LEU B 1 105 ? -1.545 6.156 -0.487 1 96.06 105 LEU B CA 1
ATOM 1968 C C . LEU B 1 105 ? -0.626 5.812 0.681 1 96.06 105 LEU B C 1
ATOM 1970 O O . LEU B 1 105 ? 0.577 5.617 0.492 1 96.06 105 LEU B O 1
ATOM 1974 N N . THR B 1 106 ? -1.121 5.84 1.903 1 93.75 106 THR B N 1
ATOM 1975 C CA . THR B 1 106 ? -0.362 5.336 3.045 1 93.75 106 THR B CA 1
ATOM 1976 C C . THR B 1 106 ? -0.919 3.998 3.518 1 93.75 106 THR B C 1
ATOM 1978 O O . THR B 1 106 ? -2.127 3.76 3.443 1 93.75 106 THR B O 1
ATOM 1981 N N . VAL B 1 107 ? -0.086 3.143 3.938 1 94.19 107 VAL B N 1
ATOM 1982 C CA . VAL B 1 107 ? -0.464 1.874 4.555 1 94.19 107 VAL B CA 1
ATOM 1983 C C . VAL B 1 107 ? 0.367 1.644 5.812 1 94.19 107 VAL B C 1
ATOM 1985 O O . VAL B 1 107 ? 1.582 1.853 5.812 1 94.19 107 VAL B O 1
ATOM 1988 N N . HIS B 1 108 ? -0.24 1.271 6.879 1 92.69 108 HIS B N 1
ATOM 1989 C CA . HIS B 1 108 ? 0.416 0.917 8.133 1 92.69 108 HIS B CA 1
ATOM 1990 C C . HIS B 1 108 ? -0.42 -0.08 8.93 1 92.69 108 HIS B C 1
ATOM 1992 O O . HIS B 1 108 ? -1.584 -0.322 8.602 1 92.69 108 HIS B O 1
ATOM 1998 N N . ARG B 1 109 ? 0.185 -0.715 9.914 1 90.81 109 ARG B N 1
ATOM 1999 C CA . ARG B 1 109 ? -0.592 -1.586 10.789 1 90.81 109 ARG B CA 1
ATOM 2000 C C . ARG B 1 109 ? -1.733 -0.821 11.445 1 90.81 109 ARG B C 1
ATOM 2002 O O . ARG B 1 109 ? -1.623 0.383 11.688 1 90.81 109 ARG B O 1
ATOM 2009 N N . ARG B 1 110 ? -2.758 -1.614 11.656 1 87.88 110 ARG B N 1
ATOM 2010 C CA . ARG B 1 110 ? -3.867 -0.979 12.359 1 87.88 110 ARG B CA 1
ATOM 2011 C C . ARG B 1 110 ? -3.418 -0.436 13.719 1 87.88 110 ARG B C 1
ATOM 2013 O O . ARG B 1 110 ? -2.738 -1.131 14.477 1 87.88 110 ARG B O 1
ATOM 2020 N N . ARG B 1 111 ? -3.77 0.835 13.875 1 76.19 111 ARG B N 1
ATOM 2021 C CA . ARG B 1 111 ? -3.439 1.428 15.164 1 76.19 111 ARG B CA 1
ATOM 2022 C C . ARG B 1 111 ? -4.238 0.777 16.281 1 76.19 111 ARG B C 1
ATOM 2024 O O . ARG B 1 111 ? -5.453 0.587 16.156 1 76.19 111 ARG B O 1
ATOM 2031 N N . PRO B 1 112 ? -3.531 0.194 17.266 1 62 112 PRO B N 1
ATOM 2032 C CA . PRO B 1 112 ? -4.277 -0.382 18.391 1 62 112 PRO B CA 1
ATOM 2033 C C . PRO B 1 112 ? -5.191 0.632 19.062 1 62 112 PRO B C 1
ATOM 2035 O O . PRO B 1 112 ? -4.891 1.828 19.078 1 62 112 PRO B O 1
ATOM 2038 N N . GLY B 1 113 ? -6.465 0.449 19.031 1 51 113 GLY B N 1
ATOM 2039 C CA . GLY B 1 113 ? -7.355 1.338 19.75 1 51 113 GLY B CA 1
ATOM 2040 C C . GLY B 1 113 ? -6.816 1.739 21.109 1 51 113 GLY B C 1
ATOM 2041 O O . GLY B 1 113 ? -5.988 1.033 21.688 1 51 113 GLY B O 1
ATOM 2042 N N . LEU B 1 114 ? -6.926 2.951 21.484 1 40.38 114 LEU B N 1
ATOM 2043 C CA . LEU B 1 114 ? -6.625 3.383 22.844 1 40.38 114 LEU B CA 1
ATOM 2044 C C . LEU B 1 114 ? -7.234 2.426 23.859 1 40.38 114 LEU B C 1
ATOM 2046 O O . LEU B 1 114 ? -8.453 2.293 23.938 1 40.38 114 LEU B O 1
ATOM 2050 N N . ALA B 1 115 ? -6.828 1.287 24.281 1 36.97 115 ALA B N 1
ATOM 2051 C CA . ALA B 1 115 ? -7.293 0.966 25.625 1 36.97 115 ALA B CA 1
ATOM 2052 C C . ALA B 1 115 ? -7.301 2.207 26.516 1 36.97 115 ALA B C 1
ATOM 2054 O O . ALA B 1 115 ? -6.434 3.074 26.391 1 36.97 115 ALA B O 1
ATOM 2055 N N . VAL B 1 116 ? -8.469 2.568 27.078 1 35.16 116 VAL B N 1
ATOM 2056 C CA . VAL B 1 116 ? -8.516 3.596 28.125 1 35.16 116 VAL B CA 1
ATOM 2057 C C . VAL B 1 116 ? -7.18 3.646 28.859 1 35.16 116 VAL B C 1
ATOM 2059 O O . VAL B 1 116 ? -6.812 2.699 29.562 1 35.16 116 VAL B O 1
ATOM 2062 N N . LYS B 1 117 ? -6.195 4.133 28.469 1 37.03 117 LYS B N 1
ATOM 2063 C CA . LYS B 1 117 ? -5.129 4.414 29.422 1 37.03 117 LYS B CA 1
ATOM 2064 C C . LYS B 1 117 ? -5.684 5.074 30.688 1 37.03 117 LYS B C 1
ATOM 2066 O O . LYS B 1 117 ? -6.586 5.91 30.609 1 37.03 117 LYS B O 1
ATOM 2071 N N . PRO B 1 118 ? -5.402 4.641 31.938 1 33.19 118 PRO B N 1
ATOM 2072 C CA . PRO B 1 118 ? -5.734 5.516 33.062 1 33.19 118 PRO B CA 1
ATOM 2073 C C . PRO B 1 118 ? -5.414 6.984 32.781 1 33.19 118 PRO B C 1
ATOM 2075 O O . PRO B 1 118 ? -4.578 7.281 31.922 1 33.19 118 PRO B O 1
ATOM 2078 N N . PRO B 1 119 ? -6.109 8.133 33.469 1 32.69 119 PRO B N 1
ATOM 2079 C CA . PRO B 1 119 ? -5.996 9.586 33.375 1 32.69 119 PRO B CA 1
ATOM 2080 C C . PRO B 1 119 ? -4.566 10.055 33.125 1 32.69 119 PRO B C 1
ATOM 2082 O O . PRO B 1 119 ? -4.316 11.258 33.031 1 32.69 119 PRO B O 1
ATOM 2085 N N . GLY B 1 120 ? -3.529 9.383 33.656 1 32.88 120 GLY B N 1
ATOM 2086 C CA . GLY B 1 120 ? -2.342 10.203 33.812 1 32.88 120 GLY B CA 1
ATOM 2087 C C . GLY B 1 120 ? -1.796 10.719 32.5 1 32.88 120 GLY B C 1
ATOM 2088 O O . GLY B 1 120 ? -1.418 11.891 32.375 1 32.88 120 GLY B O 1
ATOM 2089 N N . GLY B 1 121 ? -0.865 9.945 31.828 1 31.11 121 GLY B N 1
ATOM 2090 C CA . GLY B 1 121 ? 0.119 10.641 31.016 1 31.11 121 GLY B CA 1
ATOM 2091 C C . GLY B 1 121 ? -0.437 11.117 29.688 1 31.11 121 GLY B C 1
ATOM 2092 O O . GLY B 1 121 ? -1.322 10.477 29.109 1 31.11 121 GLY B O 1
ATOM 2093 N N . ALA B 1 122 ? -0.576 12.5 29.484 1 30.08 122 ALA B N 1
ATOM 2094 C CA . ALA B 1 122 ? -0.824 13.352 28.312 1 30.08 122 ALA B CA 1
ATOM 2095 C C . ALA B 1 122 ? -0.292 12.703 27.047 1 30.08 122 ALA B C 1
ATOM 2097 O O . ALA B 1 122 ? 0.922 12.594 26.859 1 30.08 122 ALA B O 1
ATOM 2098 N N . TYR B 1 123 ? -0.814 11.555 26.734 1 30.73 123 TYR B N 1
ATOM 2099 C CA . TYR B 1 123 ? -0.292 11.141 25.438 1 30.73 123 TYR B CA 1
ATOM 2100 C C . TYR B 1 123 ? -0.454 12.25 24.406 1 30.73 123 TYR B C 1
ATOM 2102 O O . TYR B 1 123 ? -1.576 12.602 24.031 1 30.73 123 TYR B O 1
ATOM 2110 N N . GLU B 1 124 ? 0.218 13.312 24.484 1 30.28 124 GLU B N 1
ATOM 2111 C CA . GLU B 1 124 ? 0.285 14.336 23.438 1 30.28 124 GLU B CA 1
ATOM 2112 C C . GLU B 1 124 ? 0.156 13.727 22.047 1 30.28 124 GLU B C 1
ATOM 2114 O O . GLU B 1 124 ? -0.566 14.25 21.203 1 30.28 124 GLU B O 1
ATOM 2119 N N . GLY B 1 125 ? 1.15 12.953 21.688 1 29.84 125 GLY B N 1
ATOM 2120 C CA . GLY B 1 125 ? 1.632 12.695 20.344 1 29.84 125 GLY B CA 1
ATOM 2121 C C . GLY B 1 125 ? 0.785 11.695 19.594 1 29.84 125 GLY B C 1
ATOM 2122 O O . GLY B 1 125 ? 1.221 11.141 18.578 1 29.84 125 GLY B O 1
ATOM 2123 N N . GLY B 1 126 ? -0.212 11.172 20.188 1 29.98 126 GLY B N 1
ATOM 2124 C CA . GLY B 1 126 ? -0.809 9.984 19.609 1 29.98 126 GLY B CA 1
ATOM 2125 C C . GLY B 1 126 ? -1.379 10.234 18.219 1 29.98 126 GLY B C 1
ATOM 2126 O O . GLY B 1 126 ? -2.074 11.227 18 1 29.98 126 GLY B O 1
ATOM 2127 N N . GLU B 1 127 ? -0.629 10 17.219 1 30.91 127 GLU B N 1
ATOM 2128 C CA . GLU B 1 127 ? -1.19 10.055 15.875 1 30.91 127 GLU B CA 1
ATOM 2129 C C . GLU B 1 127 ? -2.559 9.383 15.82 1 30.91 127 GLU B C 1
ATOM 2131 O O . GLU B 1 127 ? -2.658 8.156 15.906 1 30.91 127 GLU B O 1
ATOM 2136 N N . GLY B 1 128 ? -3.557 9.758 16.641 1 34.56 128 GLY B N 1
ATOM 2137 C CA . GLY B 1 128 ? -4.926 9.305 16.453 1 34.56 128 GLY B CA 1
ATOM 2138 C C . GLY B 1 128 ? -5.23 8.875 15.039 1 34.56 128 GLY B C 1
ATOM 2139 O O . GLY B 1 128 ? -4.359 8.938 14.164 1 34.56 128 GLY B O 1
ATOM 2140 N N . PRO B 1 129 ? -6.469 8.625 14.727 1 35.41 129 PRO B N 1
ATOM 2141 C CA . PRO B 1 129 ? -6.867 8.414 13.336 1 35.41 129 PRO B CA 1
ATOM 2142 C C . PRO B 1 129 ? -5.996 9.188 12.344 1 35.41 129 PRO B C 1
ATOM 2144 O O . PRO B 1 129 ? -5.285 10.117 12.742 1 35.41 129 PRO B O 1
ATOM 2147 N N . CYS B 1 130 ? -5.773 8.734 11.016 1 42.34 130 CYS B N 1
ATOM 2148 C CA . CYS B 1 130 ? -5.016 9.492 10.031 1 42.34 130 CYS B CA 1
ATOM 2149 C C . CYS B 1 130 ? -5.078 10.992 10.336 1 42.34 130 CYS B C 1
ATOM 2151 O O . CYS B 1 130 ? -6.078 11.477 10.859 1 42.34 130 CYS B O 1
ATOM 2153 N N . MET B 1 131 ? -4.051 11.516 10.867 1 46.47 131 MET B N 1
ATOM 2154 C CA . MET B 1 131 ? -3.91 12.953 11.07 1 46.47 131 MET B CA 1
ATOM 2155 C C . MET B 1 131 ? -4.625 13.734 9.977 1 46.47 131 MET B C 1
ATOM 2157 O O . MET B 1 131 ? -4.508 14.961 9.906 1 46.47 131 MET B O 1
ATOM 2161 N N . LEU B 1 132 ? -5.301 12.844 9.078 1 48.97 132 LEU B N 1
ATOM 2162 C CA . LEU B 1 132 ? -6 13.57 8.023 1 48.97 132 LEU B CA 1
ATOM 2163 C C . LEU B 1 132 ? -7.062 14.492 8.617 1 48.97 132 LEU B C 1
ATOM 2165 O O . LEU B 1 132 ? -7.344 15.562 8.062 1 48.97 132 LEU B O 1
ATOM 2169 N N . ASP B 1 133 ? -7.566 13.938 9.672 1 51.5 133 ASP B N 1
ATOM 2170 C CA . ASP B 1 133 ? -8.531 14.82 10.32 1 51.5 133 ASP B CA 1
ATOM 2171 C C . ASP B 1 133 ? -7.848 16.062 10.891 1 51.5 133 ASP B C 1
ATOM 2173 O O . ASP B 1 133 ? -8.516 17 11.32 1 51.5 133 ASP B O 1
ATOM 2177 N N . ARG B 1 134 ? -6.625 15.961 10.766 1 56.84 134 ARG B N 1
ATOM 2178 C CA . ARG B 1 134 ? -5.859 17.094 11.281 1 56.84 134 ARG B CA 1
ATOM 2179 C C . ARG B 1 134 ? -5.219 17.891 10.141 1 56.84 134 ARG B C 1
ATOM 2181 O O . ARG B 1 134 ? -4.391 18.766 10.375 1 56.84 134 ARG B O 1
ATOM 2188 N N . VAL B 1 135 ? -5.637 17.406 8.969 1 61.78 135 VAL B N 1
ATOM 2189 C CA . VAL B 1 135 ? -5.219 18.188 7.801 1 61.78 135 VAL B CA 1
ATOM 2190 C C . VAL B 1 135 ? -6.297 19.203 7.438 1 61.78 135 VAL B C 1
ATOM 2192 O O . VAL B 1 135 ? -7.449 18.828 7.203 1 61.78 135 VAL B O 1
ATOM 2195 N N . CYS B 1 136 ? -5.918 20.516 7.43 1 60.69 136 CYS B N 1
ATOM 2196 C CA . CYS B 1 136 ? -6.828 21.609 7.07 1 60.69 136 CYS B CA 1
ATOM 2197 C C . CYS B 1 136 ? -7.387 21.406 5.668 1 60.69 136 CYS B C 1
ATOM 2199 O O . CYS B 1 136 ? -6.629 21.266 4.707 1 60.69 136 CYS B O 1
ATOM 2201 N N . PRO B 1 137 ? -8.68 21.344 5.531 1 63.19 137 PRO B N 1
ATOM 2202 C CA . PRO B 1 137 ? -9.289 21.109 4.219 1 63.19 137 PRO B CA 1
ATOM 2203 C C . PRO B 1 137 ? -9.039 22.25 3.24 1 63.19 137 PRO B C 1
ATOM 2205 O O . PRO B 1 137 ? -9.203 22.078 2.029 1 63.19 137 PRO B O 1
ATOM 2208 N N . GLU B 1 138 ? -8.695 23.359 3.869 1 59.25 138 GLU B N 1
ATOM 2209 C CA . GLU B 1 138 ? -8.492 24.531 3.012 1 59.25 138 GLU B CA 1
ATOM 2210 C C . GLU B 1 138 ? -7.047 24.625 2.533 1 59.25 138 GLU B C 1
ATOM 2212 O O . GLU B 1 138 ? -6.793 24.719 1.332 1 59.25 138 GLU B O 1
ATOM 2217 N N . CYS B 1 139 ? -6.125 24.594 3.453 1 55.56 139 CYS B N 1
ATOM 2218 C CA . CYS B 1 139 ? -4.762 24.906 3.047 1 55.56 139 CYS B CA 1
ATOM 2219 C C . CYS B 1 139 ? -3.875 23.672 3.086 1 55.56 139 CYS B C 1
ATOM 2221 O O . CYS B 1 139 ? -2.697 23.734 2.729 1 55.56 139 CYS B O 1
ATOM 2223 N N . GLY B 1 140 ? -4.336 22.547 3.619 1 58.91 140 GLY B N 1
ATOM 2224 C CA . GLY B 1 140 ? -3.613 21.281 3.633 1 58.91 140 GLY B CA 1
ATOM 2225 C C . GLY B 1 140 ? -2.627 21.172 4.781 1 58.91 140 GLY B C 1
ATOM 2226 O O . GLY B 1 140 ? -1.891 20.188 4.879 1 58.91 140 GLY B O 1
ATOM 2227 N N . ARG B 1 141 ? -2.578 22.188 5.598 1 59.94 141 ARG B N 1
ATOM 2228 C CA . ARG B 1 141 ? -1.666 22.125 6.734 1 59.94 141 ARG B CA 1
ATOM 2229 C C . ARG B 1 141 ? -2.102 21.062 7.738 1 59.94 141 ARG B C 1
ATOM 2231 O O . ARG B 1 141 ? -3.283 20.969 8.07 1 59.94 141 ARG B O 1
ATOM 2238 N N . LEU B 1 142 ? -1.245 20.281 8.203 1 60.31 142 LEU B N 1
ATOM 2239 C CA . LEU B 1 142 ? -1.516 19.344 9.281 1 60.31 142 LEU B CA 1
ATOM 2240 C C . LEU B 1 142 ? -1.444 20.047 10.641 1 60.31 142 LEU B C 1
ATOM 2242 O O . LEU B 1 142 ? -0.439 20.688 10.961 1 60.31 142 LEU B O 1
ATOM 2246 N N . SER B 1 143 ? -2.609 19.812 11.445 1 58.56 143 SER B N 1
ATOM 2247 C CA . SER B 1 143 ? -2.629 20.359 12.797 1 58.56 143 SER B CA 1
ATOM 2248 C C . SER B 1 143 ? -1.832 19.484 13.758 1 58.56 143 SER B C 1
ATOM 2250 O O . SER B 1 143 ? -1.975 18.25 13.75 1 58.56 143 SER B O 1
ATOM 2252 N N . GLU B 1 144 ? -0.999 20.125 14.539 1 55.38 144 GLU B N 1
ATOM 2253 C CA . GLU B 1 144 ? -0.275 19.438 15.594 1 55.38 144 GLU B CA 1
ATOM 2254 C C . GLU B 1 144 ? -1.192 19.109 16.781 1 55.38 144 GLU B C 1
ATOM 2256 O O . GLU B 1 144 ? -0.89 18.234 17.578 1 55.38 144 GLU B O 1
ATOM 2261 N N . ASP B 1 145 ? -2.318 19.906 16.797 1 56.25 145 ASP B N 1
ATOM 2262 C CA . ASP B 1 145 ? -3.357 19.641 17.781 1 56.25 145 ASP B CA 1
ATOM 2263 C C . ASP B 1 145 ? -4.137 18.375 17.438 1 56.25 145 ASP B C 1
ATOM 2265 O O . ASP B 1 145 ? -4.645 18.25 16.328 1 56.25 145 ASP B O 1
ATOM 2269 N N . PRO B 1 146 ? -4.164 17.375 18.312 1 56.66 146 PRO B N 1
ATOM 2270 C CA . PRO B 1 146 ? -4.895 16.141 18.031 1 56.66 146 PRO B CA 1
ATOM 2271 C C . PRO B 1 146 ? -6.391 16.375 17.844 1 56.66 146 PRO B C 1
ATOM 2273 O O . PRO B 1 146 ? -7.082 15.523 17.266 1 56.66 146 PRO B O 1
ATOM 2276 N N . ALA B 1 147 ? -6.984 17.328 18.344 1 60.28 147 ALA B N 1
ATOM 2277 C CA . ALA B 1 147 ? -8.383 17.688 18.172 1 60.28 147 ALA B CA 1
ATOM 2278 C C . ALA B 1 147 ? -8.523 19.156 17.781 1 60.28 147 ALA B C 1
ATOM 2280 O O . ALA B 1 147 ? -9.055 19.969 18.562 1 60.28 147 ALA B O 1
ATOM 2281 N N . PRO B 1 148 ? -8.094 19.438 16.5 1 64.06 148 PRO B N 1
ATOM 2282 C CA . PRO B 1 148 ? -8.172 20.828 16.094 1 64.06 148 PRO B CA 1
ATOM 2283 C C . PRO B 1 148 ? -9.602 21.281 15.758 1 64.06 148 PRO B C 1
ATOM 2285 O O . PRO B 1 148 ? -10.383 20.484 15.219 1 64.06 148 PRO B O 1
ATOM 2288 N N . VAL B 1 149 ? -9.977 22.516 16.281 1 68.12 149 VAL B N 1
ATOM 2289 C CA . VAL B 1 149 ? -11.25 23.109 15.914 1 68.12 149 VAL B CA 1
ATOM 2290 C C . VAL B 1 149 ? -11.055 24.062 14.734 1 68.12 149 VAL B C 1
ATOM 2292 O O . VAL B 1 149 ? -11.859 24.062 13.789 1 68.12 149 VAL B O 1
ATOM 2295 N N . PHE B 1 150 ? -9.891 24.797 14.773 1 68.56 150 PHE B N 1
ATOM 2296 C CA . PHE B 1 150 ? -9.547 25.719 13.688 1 68.56 150 PHE B CA 1
ATOM 2297 C C . PHE B 1 150 ? -8.109 25.5 13.234 1 68.56 150 PHE B C 1
ATOM 2299 O O . PHE B 1 150 ? -7.242 25.156 14.047 1 68.56 150 PHE B O 1
ATOM 2306 N N . CYS B 1 151 ? -7.793 25.812 11.922 1 64.81 151 CYS B N 1
ATOM 2307 C CA . CYS B 1 151 ? -6.441 25.75 11.383 1 64.81 151 CYS B CA 1
ATOM 2308 C C . CYS B 1 151 ? -5.598 26.922 11.867 1 64.81 151 CYS B C 1
ATOM 2310 O O . CYS B 1 151 ? -6.02 28.078 11.766 1 64.81 151 CYS B O 1
ATOM 2312 N N . SER B 1 152 ? -4.438 26.672 12.281 1 65.5 152 SER B N 1
ATOM 2313 C CA . SER B 1 152 ? -3.561 27.688 12.844 1 65.5 152 SER B CA 1
ATOM 2314 C C . SER B 1 152 ? -2.936 28.547 11.75 1 65.5 152 SER B C 1
ATOM 2316 O O . SER B 1 152 ? -2.428 29.625 12.016 1 65.5 152 SER B O 1
ATOM 2318 N N . ARG B 1 153 ? -2.992 28.078 10.562 1 62.5 153 ARG B N 1
ATOM 2319 C CA . ARG B 1 153 ? -2.393 28.812 9.453 1 62.5 153 ARG B CA 1
ATOM 2320 C C . ARG B 1 153 ? -3.416 29.719 8.781 1 62.5 153 ARG B C 1
ATOM 2322 O O . ARG B 1 153 ? -3.15 30.906 8.562 1 62.5 153 ARG B O 1
ATOM 2329 N N . CYS B 1 154 ? -4.523 29.156 8.477 1 63.41 154 CYS B N 1
ATOM 2330 C CA . CYS B 1 154 ? -5.41 29.922 7.617 1 63.41 154 CYS B CA 1
ATOM 2331 C C . CYS B 1 154 ? -6.719 30.25 8.328 1 63.41 154 CYS B C 1
ATOM 2333 O O . CYS B 1 154 ? -7.57 30.953 7.781 1 63.41 154 CYS B O 1
ATOM 2335 N N . GLY B 1 155 ? -6.957 29.656 9.562 1 67.62 155 GLY B N 1
ATOM 2336 C CA . GLY B 1 155 ? -8.141 29.969 10.352 1 67.62 155 GLY B CA 1
ATOM 2337 C C . GLY B 1 155 ? -9.352 29.141 9.961 1 67.62 155 GLY B C 1
ATOM 2338 O O . GLY B 1 155 ? -10.438 29.328 10.516 1 67.62 155 GLY B O 1
ATOM 2339 N N . GLU B 1 156 ? -9.234 28.219 9.078 1 69.19 156 GLU B N 1
ATOM 2340 C CA . GLU B 1 156 ? -10.344 27.375 8.648 1 69.19 156 GLU B CA 1
ATOM 2341 C C . GLU B 1 156 ? -10.797 26.438 9.766 1 69.19 156 GLU B C 1
ATOM 2343 O O . GLU B 1 156 ? -9.969 25.906 10.5 1 69.19 156 GLU B O 1
ATOM 2348 N N . ARG B 1 157 ? -12.172 26.188 9.867 1 73.62 157 ARG B N 1
ATOM 2349 C CA . ARG B 1 157 ? -12.727 25.266 10.844 1 73.62 157 ARG B CA 1
ATOM 2350 C C . ARG B 1 157 ? -12.633 23.828 10.344 1 73.62 157 ARG B C 1
ATOM 2352 O O . ARG B 1 157 ? -12.945 23.547 9.188 1 73.62 157 ARG B O 1
ATOM 2359 N N . PHE B 1 158 ? -12.133 22.906 11.266 1 70.69 158 PHE B N 1
ATOM 2360 C CA . PHE B 1 158 ? -12.109 21.484 10.961 1 70.69 158 PHE B CA 1
ATOM 2361 C C . PHE B 1 158 ? -13.508 20.875 11.078 1 70.69 158 PHE B C 1
ATOM 2363 O O . PHE B 1 158 ? -14.328 21.344 11.867 1 70.69 158 PHE B O 1
ATOM 2370 N N . PRO B 1 159 ? -13.844 19.781 10.172 1 65.38 159 PRO B N 1
ATOM 2371 C CA . PRO B 1 159 ? -15.164 19.156 10.289 1 65.38 159 PRO B CA 1
ATOM 2372 C C . PRO B 1 159 ? -15.414 18.547 11.672 1 65.38 159 PRO B C 1
ATOM 2374 O O . PRO B 1 159 ? -14.484 18.062 12.312 1 65.38 159 PRO B O 1
ATOM 2377 N N . GLU B 1 160 ? -16.578 18.688 12.289 1 60.22 160 GLU B N 1
ATOM 2378 C CA . GLU B 1 160 ? -16.969 18.125 13.578 1 60.22 160 GLU B CA 1
ATOM 2379 C C . GLU B 1 160 ? -16.875 16.594 13.562 1 60.22 160 GLU B C 1
ATOM 2381 O O . GLU B 1 160 ? -17.219 15.961 12.562 1 60.22 160 GLU B O 1
ATOM 2386 N N . ARG B 1 161 ? -16.172 15.898 14.484 1 49.16 161 ARG B N 1
ATOM 2387 C CA . ARG B 1 161 ? -16.109 14.453 14.688 1 49.16 161 ARG B CA 1
ATOM 2388 C C . ARG B 1 161 ? -17.469 13.906 15.148 1 49.16 161 ARG B C 1
ATOM 2390 O O . ARG B 1 161 ? -18.234 14.617 15.789 1 49.16 161 ARG B O 1
#